Protein 4PNA (pdb70)

Sequence (208 aa):
GEIAQALKEIAKALKEIAWWALKEIAQALKGGEIAQALKEIAKALKEIAWALKEIAQALKGGEIAQQALKEIAKALKEIAWALKEIAQALKGGEIAQALKEIAKALKEIAWALKEIAQALKGGEIAQALKEIAKALKEIAWALKEIAQALKGEIAQALKEIAKALKEIAWALKEIAQALKGEIAQALKEIAKALKEIAWALKEIAQALKG

Solvent-accessible surface area: 10153 Å² total; per-residue (Å²): 56,95,54,1,92,0,14,93,56,12,8,134,0,13,55,66,12,0,122,0,12,77,73,14,2,121,15,53,131,93,55,93,55,2,92,0,13,95,62,12,6,121,0,12,89,66,12,4,152,0,12,75,48,12,0,116,13,58,127,97,54,99,55,1,86,0,13,76,70,13,3,111,0,12,94,57,12,5,143,0,10,77,56,11,1,96,6,49,137,98,56,95,55,1,82,0,12,77,72,12,3,132,0,12,60,52,11,1,143,1,13,91,62,12,0,108,12,57,105,98,56,96,55,1,94,0,13,74,62,12,1,125,0,12,80,66,11,3,161,0,12,63,43,12,1,105,24,54,162,66,97,54,4,71,0,13,89,51,12,1,128,0,10,115,59,10,5,150,0,12,63,52,11,7,136,9,52,187,58,98,53,5,106,0,13,68,56,13,2,106,0,13,60,60,12,1,146,1,12,77,54,11,4,105,12,53,139,103

Structure (mmCIF, N/CA/C/O backbone):
data_4PNA
#
_entry.id   4PNA
#
_cell.length_a   38.530
_cell.length_b   48.740
_cell.length_c   129.310
_cell.angle_alpha   90.00
_cell.angle_beta   90.00
_cell.angle_gamma   90.00
#
_symmetry.space_group_name_H-M   'P 2 21 21'
#
loop_
_entity.id
_entity.type
_entity.pdbx_description
1 polymer CC-Hept
2 non-polymer GLYCEROL
3 water water
#
loop_
_atom_site.group_PDB
_atom_site.id
_atom_site.type_symbol
_atom_site.label_atom_id
_atom_site.label_alt_id
_atom_site.label_comp_id
_atom_site.label_asym_id
_atom_site.label_entity_id
_atom_site.label_seq_id
_atom_site.pdbx_PDB_ins_code
_atom_site.Cartn_x
_atom_site.Cartn_y
_atom_site.Cartn_z
_atom_site.occupancy
_atom_site.B_iso_or_equiv
_atom_site.auth_seq_id
_atom_site.auth_comp_id
_atom_site.auth_asym_id
_atom_site.auth_atom_id
_atom_site.pdbx_PDB_model_num
ATOM 4 N N . GLY A 1 2 ? 84.065 37.111 2.818 1.00 31.65 2 GLY A N 1
ATOM 5 C CA . GLY A 1 2 ? 83.311 35.976 2.320 1.00 31.69 2 GLY A CA 1
ATOM 6 C C . GLY A 1 2 ? 82.509 35.367 3.443 1.00 30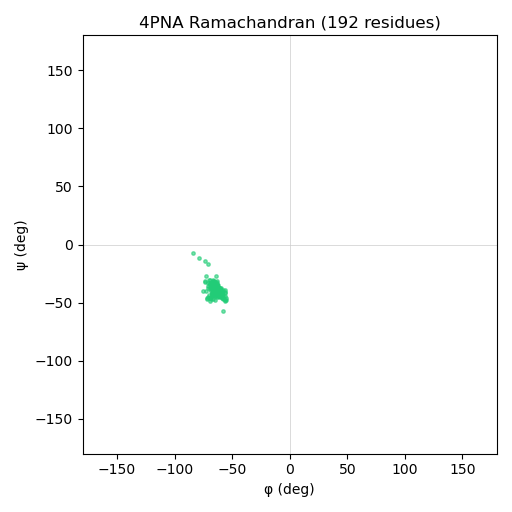.68 2 GLY A C 1
ATOM 7 O O . GLY A 1 2 ? 82.896 35.479 4.605 1.00 24.23 2 GLY A O 1
ATOM 8 N N . GLU A 1 3 ? 81.394 34.732 3.107 1.00 24.50 3 GLU A N 1
ATOM 9 C CA . GLU A 1 3 ? 80.530 34.175 4.134 1.00 33.23 3 GLU A CA 1
ATOM 10 C C . GLU A 1 3 ? 81.215 33.028 4.891 1.00 22.75 3 GLU A C 1
ATOM 11 O O . GLU A 1 3 ? 81.008 32.875 6.093 1.00 24.73 3 GLU A O 1
ATOM 17 N N . ILE A 1 4 ? 82.032 32.229 4.205 1.00 19.03 4 ILE A N 1
ATOM 18 C CA . ILE A 1 4 ? 82.683 31.114 4.881 1.00 17.50 4 ILE A CA 1
ATOM 19 C C . ILE A 1 4 ? 83.708 31.668 5.881 1.00 23.93 4 ILE A C 1
ATOM 20 O O . ILE A 1 4 ? 83.713 31.271 7.043 1.00 21.21 4 ILE A O 1
ATOM 25 N N . ALA A 1 5 ? 84.530 32.619 5.443 1.00 24.71 5 ALA A N 1
ATOM 26 C CA . ALA A 1 5 ? 85.483 33.280 6.334 1.00 24.38 5 ALA A CA 1
ATOM 27 C C . ALA A 1 5 ? 84.780 33.966 7.510 1.00 26.02 5 ALA A C 1
ATOM 28 O O . ALA A 1 5 ? 85.234 33.874 8.649 1.00 18.98 5 ALA A O 1
ATOM 30 N N . GLN A 1 6 ? 83.683 34.669 7.231 1.00 23.24 6 GLN A N 1
ATOM 31 C CA . GLN A 1 6 ? 82.950 35.358 8.293 1.00 26.58 6 GLN A CA 1
ATOM 32 C C . GLN A 1 6 ? 82.371 34.387 9.322 1.00 24.02 6 GLN A C 1
ATOM 33 O O . GLN A 1 6 ? 82.298 34.701 10.507 1.00 22.96 6 GLN A O 1
ATOM 39 N N . ALA A 1 7 ? 81.942 33.213 8.869 1.00 18.61 7 ALA A N 1
ATOM 40 C CA . ALA A 1 7 ? 81.405 32.216 9.792 1.00 26.14 7 ALA A CA 1
ATOM 41 C C . ALA A 1 7 ? 82.527 31.634 10.657 1.00 22.21 7 ALA A C 1
ATOM 42 O O . ALA A 1 7 ? 82.337 31.365 11.845 1.00 19.68 7 ALA A O 1
ATOM 44 N N . LEU A 1 8 ? 83.700 31.447 10.064 1.00 17.59 8 LEU A N 1
ATOM 45 C CA . LEU A 1 8 ? 84.870 31.014 10.820 1.00 18.97 8 LEU A CA 1
ATOM 46 C C . LEU A 1 8 ? 85.260 32.043 11.889 1.00 24.99 8 LEU A C 1
ATOM 47 O O . LEU A 1 8 ? 85.684 31.675 12.982 1.00 21.49 8 LEU A O 1
ATOM 52 N N . LYS A 1 9 ? 85.106 33.326 11.577 1.00 22.49 9 LYS A N 1
ATOM 53 C CA . LYS A 1 9 ? 85.398 34.372 12.551 1.00 24.30 9 LYS A CA 1
ATOM 54 C C . LYS A 1 9 ? 84.396 34.364 13.701 1.00 24.39 9 LYS A C 1
ATOM 55 O O . LYS A 1 9 ? 84.751 34.674 14.833 1.00 24.64 9 LYS A O 1
ATOM 61 N N . GLU A 1 10 ? 83.141 34.029 13.411 1.00 25.78 10 GLU A N 1
ATOM 62 C CA . GLU A 1 10 ? 82.148 33.835 14.469 1.00 26.04 10 GLU A CA 1
ATOM 63 C C . GLU A 1 10 ? 82.580 32.717 15.415 1.00 20.46 10 GLU A C 1
ATOM 64 O O . GLU A 1 10 ? 82.424 32.812 16.637 1.00 21.45 10 GLU A O 1
ATOM 70 N N . ILE A 1 11 ? 83.116 31.654 14.832 1.00 16.69 11 ILE A N 1
ATOM 71 C CA . ILE A 1 11 ? 83.584 30.517 15.608 1.00 17.14 11 ILE A CA 1
ATOM 72 C C . ILE A 1 11 ? 84.746 30.947 16.500 1.00 19.47 11 ILE A C 1
ATOM 73 O O . ILE A 1 11 ? 84.788 30.579 17.667 1.00 21.68 11 ILE A O 1
ATOM 78 N N . ALA A 1 12 ? 85.663 31.765 15.975 1.00 14.80 12 ALA A N 1
ATOM 79 C CA . ALA A 1 12 ? 86.774 32.247 16.801 1.00 18.71 12 ALA A CA 1
ATOM 80 C C . ALA A 1 12 ? 86.262 33.120 17.943 1.00 19.36 12 ALA A C 1
ATOM 81 O O . ALA A 1 12 ? 86.764 33.055 19.057 1.00 23.44 12 ALA A O 1
ATOM 83 N N . LYS A 1 13 ? 85.270 33.951 17.657 1.00 20.86 13 LYS A N 1
ATOM 84 C CA . LYS A 1 13 ? 84.687 34.809 18.680 1.00 21.64 13 LYS A CA 1
ATOM 85 C C . LYS A 1 13 ? 84.034 33.974 19.773 1.00 18.08 13 LYS A C 1
ATOM 86 O O . LYS A 1 13 ? 84.152 34.286 20.962 1.00 18.80 13 LYS A O 1
ATOM 92 N N . ALA A 1 14 ? 83.347 32.908 19.366 1.00 19.64 14 ALA A N 1
ATOM 93 C CA . ALA A 1 14 ? 82.688 32.014 20.315 1.00 18.89 14 ALA A CA 1
ATOM 94 C C . ALA A 1 14 ? 83.714 31.332 21.211 1.00 19.90 14 ALA A C 1
ATOM 95 O O . ALA A 1 14 ? 83.501 31.172 22.419 1.00 21.20 14 ALA A O 1
ATOM 97 N N . LEU A 1 15 ? 84.838 30.948 20.626 1.00 13.53 15 LEU A N 1
ATOM 98 C CA . LEU A 1 15 ? 85.893 30.302 21.399 1.00 14.65 15 LEU A CA 1
ATOM 99 C C . LEU A 1 15 ? 86.495 31.254 22.428 1.00 18.35 15 LEU A C 1
ATOM 100 O O . LEU A 1 15 ? 86.896 30.826 23.489 1.00 17.45 15 LEU A O 1
ATOM 105 N N . LYS A 1 16 ? 86.568 32.541 22.102 1.00 22.07 16 LYS A N 1
ATOM 106 C CA . LYS A 1 16 ? 87.053 33.540 23.048 1.00 21.26 16 LYS A CA 1
ATOM 107 C C . LYS A 1 16 ? 86.097 33.669 24.233 1.00 22.29 16 LYS A C 1
ATOM 108 O O . LYS A 1 16 ? 86.524 33.891 25.364 1.00 22.82 16 LYS A O 1
ATOM 114 N N . GLU A 1 17 ? 84.802 33.545 23.962 1.00 18.34 17 GLU A N 1
ATOM 115 C CA . GLU A 1 17 ? 83.789 33.633 25.010 1.00 20.14 17 GLU A CA 1
ATOM 116 C C . GLU A 1 17 ? 83.921 32.458 25.968 1.00 19.71 17 GLU A C 1
ATOM 117 O O . GLU A 1 17 ? 83.657 32.585 27.163 1.00 20.22 17 GLU A O 1
ATOM 123 N N . ILE A 1 18 ? 84.316 31.313 25.417 1.00 15.58 18 ILE A N 1
ATOM 124 C CA . ILE A 1 18 ? 84.608 30.121 26.204 1.00 22.40 18 ILE A CA 1
ATOM 125 C C . ILE A 1 18 ? 85.835 30.364 27.083 1.00 23.30 18 ILE A C 1
ATOM 126 O O . ILE A 1 18 ? 85.830 30.010 28.272 1.00 18.85 18 ILE A O 1
ATOM 131 N N . ALA A 1 19 ? 86.866 31.005 26.526 1.00 24.30 19 ALA A N 1
ATOM 132 C CA . ALA A 1 19 ? 88.037 31.384 27.335 1.00 21.08 19 ALA A CA 1
ATOM 133 C C . ALA A 1 19 ? 87.651 32.282 28.520 1.00 25.85 19 ALA A C 1
ATOM 134 O O . ALA A 1 19 ? 88.105 32.069 29.642 1.00 24.33 19 ALA A O 1
ATOM 136 N N . TRP A 1 20 ? 86.829 33.297 28.269 1.00 26.47 20 TRP A N 1
ATOM 137 C CA A TRP A 1 20 ? 86.394 34.204 29.322 0.43 27.02 20 TRP A CA 1
ATOM 138 C CA B TRP A 1 20 ? 86.410 34.201 29.336 0.57 27.11 20 TRP A CA 1
ATOM 139 C C . TRP A 1 20 ? 85.564 33.463 30.377 1.00 22.14 20 TRP A C 1
ATOM 140 O O . TRP A 1 20 ? 85.641 33.752 31.558 1.00 24.90 20 TRP A O 1
ATOM 161 N N . ALA A 1 21 ? 84.765 32.497 29.943 1.00 19.60 21 ALA A N 1
ATOM 162 C CA . ALA A 1 21 ? 83.935 31.766 30.889 1.00 21.99 21 ALA A CA 1
ATOM 163 C C . ALA A 1 21 ? 84.808 30.891 31.789 1.00 18.63 21 ALA A C 1
ATOM 164 O O . ALA A 1 21 ? 84.546 30.748 32.975 1.00 26.15 21 ALA A O 1
ATOM 166 N N . LEU A 1 22 ? 85.849 30.309 31.210 1.00 20.92 22 LEU A N 1
ATOM 167 C CA . LEU A 1 22 ? 86.809 29.540 31.983 1.00 22.61 22 LEU A CA 1
ATOM 168 C C . LEU A 1 22 ? 87.498 30.414 33.039 1.00 27.94 22 LEU A C 1
ATOM 169 O O . LEU A 1 22 ? 87.762 29.965 34.146 1.00 25.48 22 LEU A O 1
ATOM 174 N N . LYS A 1 23 ? 87.792 31.6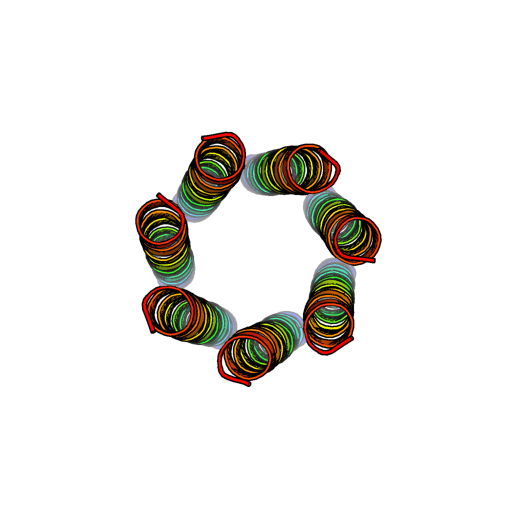62 32.691 1.00 28.33 23 LYS A N 1
ATOM 175 C CA . LYS A 1 23 ? 88.376 32.587 33.651 1.00 24.40 23 LYS A CA 1
ATOM 176 C C . LYS A 1 23 ? 87.384 32.852 34.781 1.00 24.33 23 LYS A C 1
ATOM 177 O O . LYS A 1 23 ? 87.782 33.075 35.926 1.00 26.51 23 LYS A O 1
ATOM 183 N N . GLU A 1 24 ? 86.092 32.821 34.468 1.00 25.99 24 GLU A N 1
ATOM 184 C CA . GLU A 1 24 ? 85.064 32.967 35.505 1.00 31.22 24 GLU A CA 1
ATOM 185 C C . GLU A 1 24 ? 85.109 31.768 36.442 1.00 30.63 24 GLU A C 1
ATOM 186 O O . GLU A 1 24 ? 84.878 31.901 37.628 1.00 29.84 24 GLU A O 1
ATOM 192 N N . ILE A 1 25 ? 85.385 30.588 35.897 1.00 21.65 25 ILE A N 1
ATOM 193 C CA . ILE A 1 25 ? 85.558 29.404 36.724 1.00 25.67 25 ILE A CA 1
ATOM 194 C C . ILE A 1 25 ? 86.788 29.581 37.620 1.00 29.08 25 ILE A C 1
ATOM 195 O O . ILE A 1 25 ? 86.732 29.294 38.815 1.00 25.81 25 ILE A O 1
ATOM 200 N N . ALA A 1 26 ? 87.887 30.077 37.054 1.00 23.05 26 ALA A N 1
ATOM 201 C CA . ALA A 1 26 ? 89.108 30.309 37.839 1.00 26.48 26 ALA A CA 1
ATOM 202 C C . ALA A 1 26 ? 88.869 31.291 38.986 1.00 27.08 26 ALA A C 1
ATOM 203 O O . ALA A 1 26 ? 89.313 31.071 40.115 1.00 28.35 26 ALA A O 1
ATOM 205 N N . GLN A 1 27 ? 88.173 32.378 38.675 1.00 34.28 27 GLN A N 1
ATOM 206 C CA . GLN A 1 27 ? 87.816 33.389 39.655 1.00 34.94 27 GLN A CA 1
ATOM 207 C C . GLN A 1 27 ? 86.965 32.789 40.762 1.00 34.60 27 GLN A C 1
ATOM 208 O O . GLN A 1 27 ? 87.178 33.075 41.927 1.00 32.85 27 GLN A O 1
ATOM 214 N N . ALA A 1 28 ? 85.997 31.955 40.397 1.00 30.07 28 ALA A N 1
ATOM 215 C CA . ALA A 1 28 ? 85.122 31.358 41.404 1.00 32.48 28 ALA A CA 1
ATOM 216 C C . ALA A 1 28 ? 85.895 30.419 42.330 1.00 34.84 28 ALA A C 1
ATOM 217 O O . ALA A 1 28 ? 85.567 30.290 43.507 1.00 37.09 28 ALA A O 1
ATOM 219 N N . LEU A 1 29 ? 86.925 29.767 41.800 1.00 35.46 29 LEU A N 1
ATOM 220 C CA . LEU A 1 29 ? 87.757 28.870 42.611 1.00 37.43 29 LEU A CA 1
ATOM 221 C C . LEU A 1 29 ? 88.684 29.629 43.569 1.00 40.12 29 LEU A C 1
ATOM 222 O O . LEU A 1 29 ? 88.991 29.145 44.653 1.00 45.52 29 LEU A O 1
ATOM 227 N N . LYS A 1 30 ? 89.133 30.814 43.168 1.00 43.12 30 LYS A N 1
ATOM 228 C CA . LYS A 1 30 ? 89.915 31.660 44.059 1.00 51.15 30 LYS A CA 1
ATOM 229 C C . LYS A 1 30 ? 89.063 32.127 45.230 1.00 56.94 30 LYS A C 1
ATOM 230 O O . LYS A 1 30 ? 89.525 32.149 46.365 1.00 64.62 30 LYS A O 1
ATOM 236 N N . GLY A 1 31 ? 87.820 32.505 44.945 1.00 57.60 31 GLY A N 1
ATOM 237 C CA . GLY A 1 31 ? 86.928 33.038 45.960 1.00 61.77 31 GLY A CA 1
ATOM 238 C C . GLY A 1 31 ? 86.265 31.957 46.791 1.00 65.15 31 GLY A C 1
ATOM 239 O O . GLY A 1 31 ? 86.625 30.783 46.696 1.00 67.08 31 GLY A O 1
ATOM 243 N N . GLY B 1 2 ? 83.732 11.488 0.858 1.00 33.03 2 GLY B N 1
ATOM 244 C CA . GLY B 1 2 ? 84.983 12.151 0.543 1.00 31.92 2 GLY B CA 1
ATOM 245 C C . GLY B 1 2 ? 85.920 12.247 1.729 1.00 33.89 2 GLY B C 1
ATOM 246 O O . GLY B 1 2 ? 85.480 12.200 2.875 1.00 29.83 2 GLY B O 1
ATOM 247 N N . GLU B 1 3 ? 87.211 12.408 1.465 1.00 27.85 3 GLU B N 1
ATOM 248 C CA . GLU B 1 3 ? 88.183 12.416 2.549 1.00 26.29 3 GLU B CA 1
ATOM 249 C C . GLU B 1 3 ? 88.004 13.608 3.482 1.00 22.94 3 GLU B C 1
ATOM 250 O O . GLU B 1 3 ? 88.271 13.505 4.673 1.00 24.44 3 GLU B O 1
ATOM 256 N N . ILE B 1 4 ? 87.560 14.745 2.955 1.00 21.50 4 ILE B N 1
ATOM 257 C CA . ILE B 1 4 ? 87.371 15.899 3.817 1.00 20.55 4 ILE B CA 1
ATOM 258 C C . ILE B 1 4 ? 86.154 15.672 4.709 1.00 20.61 4 ILE B C 1
ATOM 259 O O . ILE B 1 4 ? 86.222 15.883 5.913 1.00 18.17 4 ILE B O 1
ATOM 264 N N . ALA B 1 5 ? 85.053 15.223 4.117 1.00 23.21 5 ALA B N 1
ATOM 265 C CA . ALA B 1 5 ? 83.852 14.921 4.882 1.00 24.81 5 ALA B CA 1
ATOM 266 C C . ALA B 1 5 ? 84.143 13.874 5.964 1.00 27.83 5 ALA B C 1
ATOM 267 O O . ALA B 1 5 ? 83.706 14.018 7.110 1.00 22.04 5 ALA B O 1
ATOM 269 N N . GLN B 1 6 ? 84.887 12.831 5.599 1.00 23.64 6 GLN B N 1
ATOM 270 C CA . GLN B 1 6 ? 85.219 11.756 6.538 1.00 31.30 6 GLN B CA 1
ATOM 271 C C . GLN B 1 6 ? 86.080 12.261 7.696 1.00 22.12 6 GLN B C 1
ATOM 272 O O . GLN B 1 6 ? 85.863 11.884 8.840 1.00 21.92 6 GLN B O 1
ATOM 278 N N . ALA B 1 7 ? 87.056 13.111 7.394 1.00 20.50 7 ALA B N 1
ATOM 279 C CA . ALA B 1 7 ? 87.901 13.666 8.445 1.00 21.96 7 ALA B CA 1
ATOM 280 C C . ALA B 1 7 ? 87.086 14.554 9.400 1.00 18.30 7 ALA B C 1
ATOM 281 O O . ALA B 1 7 ? 87.301 14.536 10.606 1.00 18.15 7 ALA B O 1
ATOM 283 N N . LEU B 1 8 ? 86.155 15.332 8.859 1.00 19.29 8 LEU B N 1
ATOM 284 C CA . LEU B 1 8 ? 85.272 16.133 9.695 1.00 18.50 8 LEU B CA 1
ATOM 285 C C . LEU B 1 8 ? 84.461 15.219 10.626 1.00 24.53 8 LEU B C 1
ATOM 286 O O . LEU B 1 8 ? 84.247 15.547 11.790 1.00 17.86 8 LEU B O 1
ATOM 291 N N . LYS B 1 9 ? 84.036 14.063 10.118 1.00 20.59 9 LYS B N 1
ATOM 292 C CA . LYS B 1 9 ? 83.306 13.102 10.946 1.00 19.35 9 LYS B CA 1
ATOM 293 C C . LYS B 1 9 ? 84.181 12.542 12.071 1.00 18.90 9 LYS B C 1
ATOM 294 O O . LYS B 1 9 ? 83.692 12.276 13.167 1.00 25.75 9 LYS B O 1
ATOM 300 N N . GLU B 1 10 ? 85.469 12.349 11.803 1.00 20.37 10 GLU B N 1
ATOM 301 C CA . GLU B 1 10 ? 86.387 11.902 12.849 1.00 20.07 10 GLU B CA 1
ATOM 302 C C . GLU B 1 10 ? 86.471 12.962 13.940 1.00 21.39 10 GLU B C 1
ATOM 303 O O . GLU B 1 10 ? 86.595 12.644 15.112 1.00 20.07 10 GLU B O 1
ATOM 309 N N . ILE B 1 11 ? 86.407 14.225 13.534 1.00 18.16 11 ILE B N 1
ATOM 310 C CA . ILE B 1 11 ? 86.463 15.327 14.481 1.00 20.73 11 ILE B CA 1
ATOM 311 C C . ILE B 1 11 ? 85.199 15.316 15.332 1.00 17.38 11 ILE B C 1
ATOM 312 O O . ILE B 1 11 ? 85.274 15.501 16.538 1.00 12.92 11 ILE B O 1
ATOM 317 N N . ALA B 1 12 ? 84.046 15.077 14.704 1.00 17.29 12 ALA B N 1
ATOM 318 C CA . ALA B 1 12 ? 82.784 14.971 15.431 1.00 16.45 12 ALA B CA 1
ATOM 319 C C . ALA B 1 12 ? 82.854 13.839 16.462 1.00 25.92 12 ALA B C 1
ATOM 320 O O . ALA B 1 12 ? 82.416 13.989 17.603 1.00 19.50 12 ALA B O 1
ATOM 322 N N . LYS B 1 13 ? 83.419 12.709 16.052 1.00 21.11 13 LYS B N 1
ATOM 323 C CA . LYS B 1 13 ? 83.556 11.552 16.939 1.00 20.08 13 LYS B CA 1
ATOM 324 C C . LYS B 1 13 ? 84.451 11.860 18.146 1.00 19.94 13 LYS B C 1
ATOM 325 O O . LYS B 1 13 ? 84.148 11.479 19.285 1.00 18.82 13 LYS B O 1
ATOM 331 N N . ALA B 1 14 ? 85.562 12.543 17.890 1.00 19.57 14 ALA B N 1
ATOM 33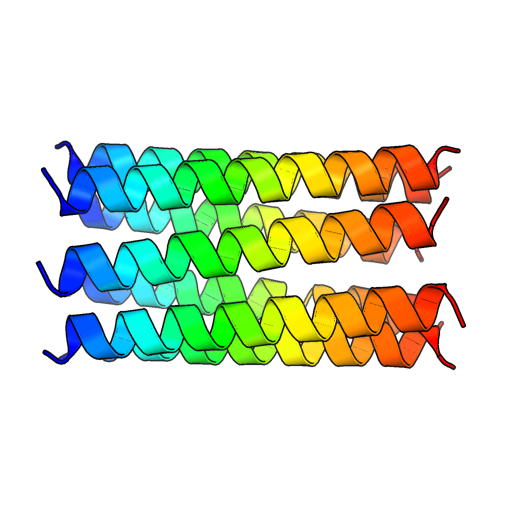2 C CA . ALA B 1 14 ? 86.484 12.921 18.954 1.00 21.49 14 ALA B CA 1
ATOM 333 C C . ALA B 1 14 ? 85.786 13.856 19.947 1.00 18.65 14 ALA B C 1
ATOM 334 O O . ALA B 1 14 ? 85.947 13.735 21.170 1.00 20.18 14 ALA B O 1
ATOM 336 N N . LEU B 1 15 ? 85.000 14.787 19.423 1.00 15.22 15 LEU B N 1
ATOM 337 C CA . LEU B 1 15 ? 84.253 15.708 20.277 1.00 11.26 15 LEU B CA 1
ATOM 338 C C . LEU B 1 15 ? 83.247 14.946 21.129 1.00 18.34 15 LEU B C 1
ATOM 339 O O . LEU B 1 15 ? 82.947 15.343 22.255 1.00 17.36 15 LEU B O 1
ATOM 344 N N . LYS B 1 16 ? 82.734 13.837 20.601 1.00 16.58 16 LYS B N 1
ATOM 345 C CA . LYS B 1 16 ? 81.815 13.021 21.383 1.00 19.92 16 LYS B CA 1
ATOM 346 C C . LYS B 1 16 ? 82.551 12.332 22.529 1.00 20.08 16 LYS B C 1
ATOM 347 O O . LYS B 1 16 ? 81.982 12.138 23.597 1.00 18.11 16 LYS B O 1
ATOM 353 N N . GLU B 1 17 ? 83.814 11.973 22.309 1.00 19.57 17 GLU B N 1
ATOM 354 C CA . GLU B 1 17 ? 84.620 11.357 23.364 1.00 20.40 17 GLU B CA 1
ATOM 355 C C . GLU B 1 17 ? 84.932 12.388 24.436 1.00 14.16 17 GLU B C 1
ATOM 356 O O . GLU B 1 17 ? 85.075 12.052 25.603 1.00 16.09 17 GLU B O 1
ATOM 362 N N . ILE B 1 18 ? 85.041 13.648 24.033 1.00 18.00 18 ILE B N 1
ATOM 363 C CA . ILE B 1 18 ? 85.252 14.730 24.982 1.00 15.02 18 ILE B CA 1
ATOM 364 C C . ILE B 1 18 ? 84.004 14.878 25.861 1.00 15.75 18 ILE B C 1
ATOM 365 O O . ILE B 1 18 ? 84.109 15.007 27.088 1.00 18.27 18 ILE B O 1
ATOM 370 N N . ALA B 1 19 ? 82.828 14.819 25.243 1.00 12.92 19 ALA B N 1
ATOM 371 C CA . ALA B 1 19 ? 81.571 14.898 25.989 1.00 14.49 19 ALA B CA 1
ATOM 372 C C . ALA B 1 19 ? 81.464 13.775 27.019 1.00 20.86 19 ALA B C 1
ATOM 373 O O . ALA B 1 19 ? 81.090 14.015 28.171 1.00 21.26 19 ALA B O 1
ATOM 375 N N . TRP B 1 20 ? 81.778 12.549 26.597 1.00 15.77 20 TRP B N 1
ATOM 376 C CA . TRP B 1 20 ? 81.740 11.408 27.510 1.00 15.94 20 TRP B CA 1
ATOM 377 C C . TRP B 1 20 ? 82.726 11.555 28.683 1.00 15.24 20 TRP B C 1
ATOM 378 O O . TRP B 1 20 ? 82.414 11.185 29.822 1.00 20.32 20 TRP B O 1
ATOM 389 N N . ALA B 1 21 ? 83.917 12.077 28.413 1.00 14.59 21 ALA B N 1
ATOM 390 C CA . ALA B 1 21 ? 84.898 12.271 29.477 1.00 16.62 21 ALA B CA 1
ATOM 391 C C . ALA B 1 21 ? 84.371 13.297 30.477 1.00 18.36 21 ALA B C 1
ATOM 392 O O . ALA B 1 21 ? 84.603 13.192 31.685 1.00 20.16 21 ALA B O 1
ATOM 394 N N . LEU B 1 22 ? 83.639 14.277 29.968 1.00 18.19 22 LEU B N 1
ATOM 395 C CA . LEU B 1 22 ? 83.080 15.315 30.817 1.00 19.15 22 LEU B CA 1
ATOM 396 C C . LEU B 1 22 ? 81.989 14.704 31.695 1.00 22.22 22 LEU B C 1
ATOM 397 O O . LEU B 1 22 ? 81.854 15.068 32.866 1.00 19.54 22 LEU B O 1
ATOM 402 N N . LYS B 1 23 ? 81.238 13.752 31.143 1.00 15.46 23 LYS B N 1
ATOM 403 C CA . LYS B 1 23 ? 80.246 13.029 31.945 1.00 20.96 23 LYS B CA 1
ATOM 404 C C . LYS B 1 23 ? 80.944 12.206 33.039 1.00 21.84 23 LYS B C 1
ATOM 405 O O . LYS B 1 23 ? 80.420 12.062 34.142 1.00 23.28 23 LYS B O 1
ATOM 411 N N . GLU B 1 24 ? 82.135 11.689 32.742 1.00 21.33 24 GLU B N 1
ATOM 412 C CA . GLU B 1 24 ? 82.926 10.980 33.755 1.00 22.52 24 GLU B CA 1
ATOM 413 C C . GLU B 1 24 ? 83.320 11.923 34.889 1.00 16.39 24 GLU B C 1
ATOM 414 O O . GLU B 1 24 ? 83.274 11.552 36.049 1.00 17.19 24 GLU B O 1
ATOM 420 N N . ILE B 1 25 ? 83.700 13.150 34.543 1.00 15.43 25 ILE B N 1
ATOM 421 C CA . ILE B 1 25 ? 84.028 14.151 35.546 1.00 24.65 25 ILE B CA 1
ATOM 422 C C . ILE B 1 25 ? 82.805 14.431 36.418 1.00 26.48 25 ILE B C 1
ATOM 423 O O . ILE B 1 25 ? 82.911 14.472 37.641 1.00 20.89 25 ILE B O 1
ATOM 428 N N . ALA B 1 26 ? 81.639 14.589 35.797 1.00 23.06 26 ALA B N 1
ATOM 429 C CA . ALA B 1 26 ? 80.409 14.803 36.560 1.00 19.52 26 ALA B CA 1
ATOM 430 C C . ALA B 1 26 ? 80.138 13.642 37.514 1.00 22.66 26 ALA B C 1
ATOM 431 O O . ALA B 1 26 ? 79.764 13.863 38.656 1.00 19.76 26 ALA B O 1
ATOM 433 N N . GLN B 1 27 ? 80.322 12.410 37.035 1.00 18.49 27 GLN B N 1
ATOM 434 C CA . GLN B 1 27 ? 80.113 11.217 37.863 1.00 20.80 27 GLN B CA 1
ATOM 435 C C . GLN B 1 27 ? 81.055 11.210 39.067 1.00 21.26 27 GLN B C 1
ATOM 436 O O . GLN B 1 27 ? 80.640 10.902 40.180 1.00 21.40 27 GLN B O 1
ATOM 442 N N . ALA B 1 28 ? 82.321 11.560 38.839 1.00 21.27 28 ALA B N 1
ATOM 443 C CA . ALA B 1 28 ? 83.333 11.560 39.896 1.00 26.20 28 ALA B CA 1
ATOM 444 C C . ALA B 1 28 ? 82.980 12.581 40.970 1.00 28.73 28 ALA B C 1
ATOM 445 O O . ALA B 1 28 ? 83.150 12.329 42.158 1.00 28.85 28 ALA B O 1
ATOM 447 N N . LEU B 1 29 ? 82.480 13.734 40.541 1.00 20.94 29 LEU B N 1
ATOM 448 C CA . LEU B 1 29 ? 82.044 14.771 41.469 1.00 21.04 29 LEU B CA 1
ATOM 449 C C . LEU B 1 29 ? 80.861 14.315 42.325 1.00 27.36 29 LEU B C 1
ATOM 450 O O . LEU B 1 29 ? 80.682 14.789 43.442 1.00 32.18 29 LEU B O 1
ATOM 455 N N . LYS B 1 30 ? 80.055 13.390 41.808 1.00 28.16 30 LYS B N 1
ATOM 456 C CA . LYS B 1 30 ? 78.920 12.874 42.575 1.00 24.34 30 LYS B CA 1
ATOM 457 C C . LYS B 1 30 ? 79.323 11.743 43.513 1.00 27.53 30 LYS B C 1
ATOM 458 O O . LYS B 1 30 ? 78.508 11.270 44.306 1.00 26.57 30 LYS B O 1
ATOM 464 N N . GLY B 1 31 ? 80.565 11.281 43.401 1.00 24.54 31 GLY B N 1
ATOM 465 C CA . GLY B 1 31 ? 81.014 10.150 44.198 1.00 26.22 31 GLY B CA 1
ATOM 466 C C . GLY B 1 31 ? 80.745 8.807 43.533 1.00 35.43 31 GLY B C 1
ATOM 467 O O . GLY B 1 31 ? 80.660 7.768 44.209 1.00 30.80 31 GLY B O 1
ATOM 471 N N . GLY C 1 2 ? 95.316 34.284 2.607 1.00 26.65 2 GLY C N 1
ATOM 472 C CA . GLY C 1 2 ? 93.915 34.122 2.244 1.00 27.39 2 GLY C CA 1
ATOM 473 C C . GLY C 1 2 ? 92.976 34.341 3.410 1.00 35.83 2 GLY C C 1
ATOM 474 O O . GLY C 1 2 ? 93.341 34.108 4.570 1.00 27.37 2 GLY C O 1
ATOM 475 N N . GLU C 1 3 ? 91.759 34.788 3.117 1.00 33.83 3 GLU C N 1
ATOM 476 C CA . GLU C 1 3 ? 90.850 35.142 4.194 1.00 30.95 3 GLU C CA 1
ATOM 477 C C . GLU C 1 3 ? 90.401 33.894 4.953 1.00 23.83 3 GLU C C 1
ATOM 478 O O . GLU C 1 3 ? 90.206 33.947 6.163 1.00 27.15 3 GLU C O 1
ATOM 484 N N . ILE C 1 4 ? 90.249 32.765 4.264 1.00 22.18 4 ILE C N 1
ATOM 485 C CA . ILE C 1 4 ? 89.828 31.554 4.968 1.00 20.82 4 ILE C CA 1
ATOM 486 C C . ILE C 1 4 ? 90.964 31.096 5.881 1.00 22.91 4 ILE C C 1
ATOM 487 O O . ILE C 1 4 ? 90.737 30.809 7.051 1.00 20.34 4 ILE C O 1
ATOM 492 N N . ALA C 1 5 ? 92.184 31.077 5.353 1.00 23.59 5 ALA C N 1
ATOM 493 C CA . ALA C 1 5 ? 93.360 30.754 6.147 1.00 21.84 5 ALA C CA 1
ATOM 494 C C . ALA C 1 5 ? 93.503 31.674 7.369 1.00 26.70 5 ALA C C 1
ATOM 495 O O . ALA C 1 5 ? 93.729 31.193 8.477 1.00 23.36 5 ALA C O 1
ATOM 497 N N . GLN C 1 6 ? 93.391 32.988 7.173 1.00 26.28 6 GLN C N 1
ATOM 498 C CA A GLN C 1 6 ? 93.513 33.928 8.284 0.44 26.41 6 GLN C CA 1
ATOM 499 C CA B GLN C 1 6 ? 93.507 33.929 8.282 0.56 26.27 6 GLN C CA 1
ATOM 500 C C . GLN C 1 6 ? 92.427 33.682 9.333 1.00 25.73 6 GLN C C 1
ATOM 501 O O . GLN C 1 6 ? 92.689 33.751 10.535 1.00 24.64 6 GLN C O 1
ATOM 512 N N . ALA C 1 7 ? 91.208 33.400 8.877 1.00 22.32 7 ALA C N 1
ATOM 513 C CA . ALA C 1 7 ? 90.119 33.145 9.810 1.00 27.88 7 ALA C CA 1
ATOM 514 C C . ALA C 1 7 ? 90.460 31.930 10.657 1.00 25.64 7 ALA C C 1
ATOM 515 O O . ALA C 1 7 ? 90.270 31.936 11.869 1.00 20.35 7 ALA C O 1
ATOM 517 N N . LEU C 1 8 ? 90.995 30.898 10.018 1.00 15.89 8 LEU C N 1
ATOM 518 C CA . LEU C 1 8 ? 91.389 29.690 10.735 1.00 14.71 8 LEU C CA 1
ATOM 519 C C . LEU C 1 8 ? 92.499 29.993 11.728 1.00 18.43 8 LEU C C 1
ATOM 520 O O . LEU C 1 8 ? 92.542 29.429 12.823 1.00 21.13 8 LEU C O 1
ATOM 525 N N . LYS C 1 9 ? 93.405 30.888 11.351 1.00 22.01 9 LYS C N 1
ATOM 526 C CA . LYS C 1 9 ? 94.475 31.270 12.262 1.00 23.06 9 LYS C CA 1
ATOM 527 C C . LYS C 1 9 ? 93.908 31.997 13.473 1.00 24.01 9 LYS C C 1
ATOM 528 O O . LYS C 1 9 ? 94.447 31.896 14.567 1.00 22.84 9 LYS C O 1
ATOM 534 N N . GLU C 1 10 ? 92.811 32.724 13.286 1.00 22.55 10 GLU C N 1
ATOM 535 C CA . GLU C 1 10 ? 92.171 33.387 14.421 1.00 25.68 10 GLU C CA 1
ATOM 536 C C . GLU C 1 10 ? 91.527 32.359 15.350 1.00 23.07 10 GLU C C 1
ATOM 537 O O . GLU C 1 10 ? 91.425 32.568 16.559 1.00 19.96 10 GLU C O 1
ATOM 543 N N . ILE C 1 11 ? 91.080 31.248 14.779 1.00 18.31 11 ILE C N 1
ATOM 544 C CA . ILE C 1 11 ? 90.517 30.170 15.585 1.00 18.25 11 ILE C CA 1
ATOM 545 C C . ILE C 1 11 ? 91.631 29.565 16.432 1.00 20.47 11 ILE C C 1
ATOM 546 O O . ILE C 1 11 ? 91.450 29.318 17.623 1.00 21.65 11 ILE C O 1
ATOM 551 N N . ALA C 1 12 ? 92.803 29.377 15.831 1.00 15.12 12 ALA C N 1
ATOM 552 C CA . ALA C 1 12 ? 93.945 28.849 16.567 1.00 20.85 12 ALA C CA 1
ATOM 553 C C . ALA C 1 12 ? 94.319 29.771 17.722 1.00 22.31 12 ALA C C 1
ATOM 554 O O . ALA C 1 12 ? 94.578 29.313 18.829 1.00 24.24 12 ALA C O 1
ATOM 556 N N . LYS C 1 13 ? 94.354 31.073 17.459 1.00 22.69 13 LYS C N 1
ATOM 557 C CA . LYS C 1 13 ? 94.669 32.041 18.504 1.00 24.79 13 LYS C CA 1
ATOM 558 C C . LYS C 1 13 ? 93.665 31.998 19.652 1.00 24.97 13 LYS C C 1
ATOM 559 O O . LYS C 1 13 ? 94.043 32.117 20.812 1.00 20.15 13 LYS C O 1
ATOM 565 N N . ALA C 1 14 ? 92.386 31.844 19.330 1.00 19.68 14 ALA C N 1
ATOM 566 C CA . ALA C 1 14 ? 91.362 31.814 20.364 1.00 23.61 14 ALA C CA 1
ATOM 567 C C . ALA C 1 14 ? 91.530 30.556 21.207 1.00 23.62 14 ALA C C 1
ATOM 568 O O . ALA C 1 14 ? 91.358 30.575 22.425 1.00 22.02 14 ALA C O 1
ATOM 570 N N . LEU C 1 15 ? 91.885 29.463 20.550 1.00 22.27 15 LEU C N 1
ATOM 571 C CA . LEU C 1 15 ? 92.137 28.214 21.249 1.00 17.90 15 LEU C CA 1
ATOM 572 C C . LEU C 1 15 ? 93.323 28.361 22.202 1.00 23.60 15 LEU C C 1
ATOM 573 O O . LEU C 1 15 ? 93.339 27.748 23.272 1.00 26.83 15 LEU C O 1
ATOM 578 N N . LYS C 1 16 ? 94.306 29.183 21.836 1.00 20.51 16 LYS C N 1
ATOM 579 C CA . LYS C 1 16 ? 95.431 29.426 22.739 1.00 24.74 16 LYS C CA 1
ATOM 580 C C . LYS C 1 16 ? 94.965 30.187 23.976 1.00 24.96 16 LYS C C 1
ATOM 581 O O . LYS C 1 16 ? 95.442 29.939 25.073 1.00 24.33 16 LYS C O 1
ATOM 587 N N . GLU C 1 17 ? 94.016 31.100 23.811 1.00 20.70 17 GLU C N 1
ATOM 588 C CA . GLU C 1 17 ? 93.469 31.805 24.965 1.00 18.33 17 GLU C CA 1
ATOM 589 C C . GLU C 1 17 ? 92.698 30.851 25.870 1.00 19.25 17 GLU C C 1
ATOM 590 O O . GLU C 1 17 ? 92.656 31.033 27.080 1.00 22.41 17 GLU C O 1
ATOM 596 N N . ILE C 1 18 ? 92.104 29.819 25.288 1.00 16.52 18 ILE C N 1
ATOM 597 C CA . ILE C 1 18 ? 91.385 28.838 26.088 1.00 14.74 18 ILE C CA 1
ATOM 598 C C . ILE C 1 18 ? 92.395 28.068 26.935 1.00 24.12 18 ILE C C 1
ATOM 599 O O . ILE C 1 18 ? 92.204 27.887 28.143 1.00 22.45 18 ILE C O 1
ATOM 604 N N . ALA C 1 19 ? 93.501 27.666 26.318 1.00 18.72 19 ALA C N 1
ATOM 605 C CA . ALA C 1 19 ? 94.532 26.950 27.055 1.00 22.68 19 ALA C CA 1
ATOM 606 C C . ALA C 1 19 ? 95.075 27.818 28.191 1.00 24.79 19 ALA C C 1
ATOM 607 O O . ALA C 1 19 ? 95.347 27.310 29.277 1.00 23.26 19 ALA C O 1
ATOM 609 N N . TRP C 1 20 ? 95.210 29.126 27.963 1.00 23.55 20 TRP C N 1
ATOM 610 C CA . TRP C 1 20 ? 95.694 30.008 29.027 1.00 25.61 20 TRP C CA 1
ATOM 611 C C . TRP C 1 20 ? 94.691 30.102 30.182 1.00 23.90 20 TRP C C 1
ATOM 612 O O . TRP C 1 20 ? 95.067 30.089 31.362 1.00 20.61 20 TRP C O 1
ATOM 623 N N . ALA C 1 21 ? 93.415 30.212 29.835 1.00 22.47 21 ALA C N 1
ATOM 624 C CA . ALA C 1 21 ? 92.360 30.263 30.839 1.00 24.85 21 ALA C CA 1
ATOM 625 C C . ALA C 1 21 ? 92.395 29.010 31.713 1.00 25.96 21 ALA C C 1
ATOM 626 O O . ALA C 1 21 ? 92.195 29.076 32.934 1.00 21.28 21 ALA C O 1
ATOM 628 N N . LEU C 1 22 ? 92.659 27.867 31.080 1.00 23.28 22 LEU C N 1
ATOM 629 C CA . LEU C 1 22 ? 92.742 26.601 31.793 1.00 21.20 22 LEU C CA 1
ATOM 630 C C . LEU C 1 22 ? 93.937 26.594 32.755 1.00 19.85 22 LEU C C 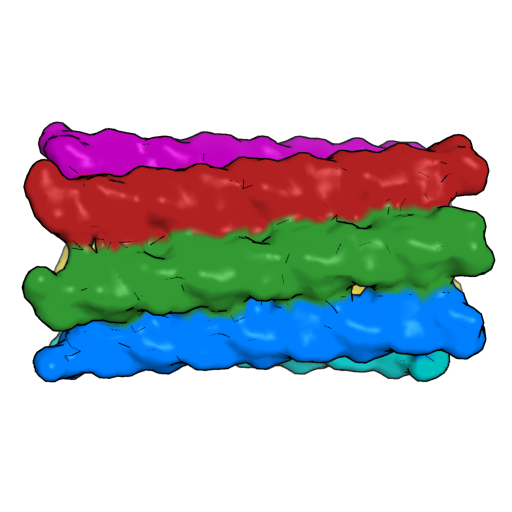1
ATOM 631 O O . LEU C 1 22 ? 93.871 26.019 33.840 1.00 20.68 22 LEU C O 1
ATOM 636 N N . LYS C 1 23 ? 95.027 27.236 32.358 1.00 21.51 23 LYS C N 1
ATOM 637 C CA . LYS C 1 23 ? 96.173 27.388 33.245 1.00 27.74 23 LYS C CA 1
ATOM 638 C C . LYS C 1 23 ? 95.797 28.221 34.469 1.00 27.83 23 LYS C C 1
ATOM 639 O O . LYS C 1 23 ? 96.257 27.939 35.574 1.00 27.30 23 LYS C O 1
ATOM 645 N N . GLU C 1 24 ? 94.962 29.242 34.276 1.00 28.51 24 GLU C N 1
ATOM 646 C CA . GLU C 1 24 ? 94.509 30.061 35.403 1.00 28.51 24 GLU C CA 1
ATOM 647 C C . GLU C 1 24 ? 93.662 29.211 36.334 1.00 24.63 24 GLU C C 1
ATOM 648 O O . GLU C 1 24 ? 93.678 29.398 37.539 1.00 26.34 24 GLU C O 1
ATOM 654 N N . ILE C 1 25 ? 92.917 28.265 35.772 1.00 24.08 25 ILE C N 1
ATOM 655 C CA . ILE C 1 25 ? 92.127 27.385 36.616 1.00 22.25 25 ILE C CA 1
ATOM 656 C C . ILE C 1 25 ? 93.057 26.504 37.441 1.00 22.22 25 ILE C C 1
ATOM 657 O O . ILE C 1 25 ? 92.890 26.388 38.650 1.00 24.78 25 ILE C O 1
ATOM 662 N N . ALA C 1 26 ? 94.057 25.912 36.793 1.00 23.43 26 ALA C N 1
ATOM 663 C CA . ALA C 1 26 ? 95.025 25.081 37.502 1.00 29.21 26 ALA C CA 1
ATOM 664 C C . ALA C 1 26 ? 95.686 25.879 38.624 1.00 29.90 26 ALA C C 1
ATOM 665 O O . ALA C 1 26 ? 95.890 25.369 39.724 1.00 24.69 26 ALA C O 1
ATOM 667 N N . GLN C 1 27 ? 96.005 27.139 38.335 1.00 28.68 27 GLN C N 1
ATOM 668 C CA . GLN C 1 27 ? 96.599 28.026 39.325 1.00 35.57 27 GLN C CA 1
ATOM 669 C C . GLN C 1 27 ? 95.670 28.330 40.488 1.00 32.70 27 GLN C C 1
ATOM 670 O O . GLN C 1 27 ? 96.113 28.442 41.623 1.00 34.86 27 GLN C O 1
ATOM 676 N N . ALA C 1 28 ? 94.383 28.469 40.204 1.00 27.44 28 ALA C N 1
ATOM 677 C CA . ALA C 1 28 ? 93.412 28.743 41.249 1.00 30.86 28 ALA C CA 1
ATOM 678 C C . ALA C 1 28 ? 93.319 27.536 42.176 1.00 32.04 28 ALA C C 1
ATOM 679 O O . ALA C 1 28 ? 93.079 27.673 43.371 1.00 34.23 28 ALA C O 1
ATOM 681 N N . LEU C 1 29 ? 93.536 26.356 41.606 1.00 28.70 29 LEU C N 1
ATOM 682 C CA . LEU C 1 29 ? 93.456 25.101 42.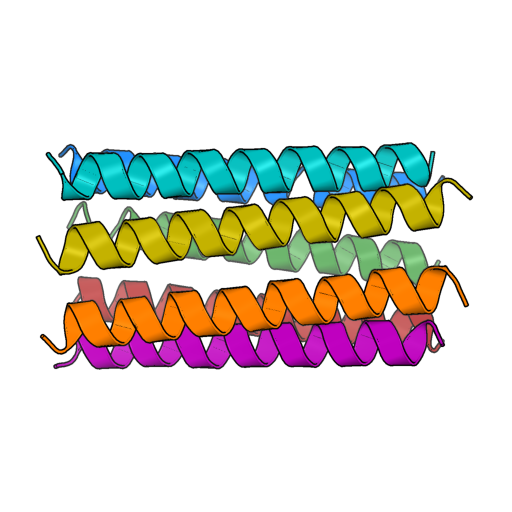340 1.00 33.12 29 LEU C CA 1
ATOM 683 C C . LEU C 1 29 ? 94.676 24.890 43.230 1.00 42.15 29 LEU C C 1
ATOM 684 O O . LEU C 1 29 ? 94.549 24.404 44.352 1.00 47.21 29 LEU C O 1
ATOM 689 N N . LYS C 1 30 ? 95.853 25.247 42.721 1.00 44.42 30 LYS C N 1
ATOM 690 C CA . LYS C 1 30 ? 97.079 25.174 43.507 1.00 45.16 30 LYS C CA 1
ATOM 691 C C . LYS C 1 30 ? 96.947 26.011 44.770 1.00 54.87 30 LYS C C 1
ATOM 692 O O . LYS C 1 30 ? 97.104 25.507 45.880 1.00 57.94 30 LYS C O 1
ATOM 698 N N . GLY C 1 31 ? 96.659 27.295 44.588 1.00 61.82 31 GLY C N 1
ATOM 699 C CA . GLY C 1 31 ? 96.479 28.205 45.703 1.00 62.76 31 GLY C CA 1
ATOM 700 C C . GLY C 1 31 ? 95.016 28.393 46.046 1.00 63.40 31 GLY C C 1
ATOM 701 O O . GLY C 1 31 ? 94.518 27.818 47.014 1.00 65.57 31 GLY C O 1
ATOM 705 N N . GLY D 1 2 ? 99.930 23.913 1.873 1.00 39.41 2 GLY D N 1
ATOM 706 C CA . GLY D 1 2 ? 99.116 25.064 1.528 1.00 31.12 2 GLY D CA 1
ATOM 707 C C . GLY D 1 2 ? 98.696 25.846 2.746 1.00 28.07 2 GLY D C 1
ATOM 708 O O . GLY D 1 2 ? 98.767 25.344 3.867 1.00 27.28 2 GLY D O 1
ATOM 709 N N . GLU D 1 3 ? 98.251 27.076 2.535 1.00 26.44 3 GLU D N 1
ATOM 710 C CA . GLU D 1 3 ? 97.945 27.955 3.655 1.00 37.71 3 GLU D CA 1
ATOM 711 C C . GLU D 1 3 ? 96.758 27.463 4.487 1.00 29.89 3 GLU D C 1
ATOM 712 O O . GLU D 1 3 ? 96.743 27.635 5.706 1.00 27.43 3 GLU D O 1
ATOM 718 N N . ILE D 1 4 ? 95.761 26.856 3.850 1.00 26.58 4 ILE D N 1
ATOM 719 C CA . ILE D 1 4 ? 94.621 26.357 4.622 1.00 22.40 4 ILE D CA 1
ATOM 720 C C . ILE D 1 4 ? 95.075 25.153 5.448 1.00 18.80 4 ILE D C 1
ATOM 721 O O . ILE D 1 4 ? 94.752 25.051 6.624 1.00 18.06 4 ILE D O 1
ATOM 726 N N . ALA D 1 5 ? 95.853 24.257 4.845 1.00 23.34 5 ALA D N 1
ATOM 727 C CA . ALA D 1 5 ? 96.346 23.094 5.577 1.00 27.85 5 ALA D CA 1
ATOM 728 C C . ALA D 1 5 ? 97.213 23.515 6.757 1.00 30.66 5 ALA D C 1
ATOM 729 O O . ALA D 1 5 ? 97.126 22.926 7.839 1.00 25.02 5 ALA D O 1
ATOM 731 N N . GLN D 1 6 ? 98.043 24.536 6.555 1.00 28.87 6 GLN D N 1
ATOM 732 C CA . GLN D 1 6 ? 98.930 24.993 7.620 1.00 31.16 6 GLN D CA 1
ATOM 733 C C . GLN D 1 6 ? 98.153 25.613 8.775 1.00 24.63 6 GLN D C 1
ATOM 734 O O . GLN D 1 6 ? 98.507 25.446 9.933 1.00 22.61 6 GLN D O 1
ATOM 740 N N . ALA D 1 7 ? 97.102 26.350 8.454 1.00 25.77 7 ALA D N 1
ATOM 741 C CA . ALA D 1 7 ? 96.315 26.992 9.489 1.00 23.86 7 ALA D CA 1
ATOM 742 C C . ALA D 1 7 ? 95.594 25.924 10.315 1.00 19.35 7 ALA D C 1
ATOM 743 O O . ALA D 1 7 ? 95.477 26.038 11.530 1.00 23.80 7 ALA D O 1
ATOM 745 N N . LEU D 1 8 ? 95.129 24.875 9.651 1.00 19.81 8 LEU D N 1
ATOM 746 C CA . LEU D 1 8 ? 94.464 23.775 10.342 1.00 14.66 8 LEU D CA 1
ATOM 747 C C . LEU D 1 8 ? 95.447 23.085 11.284 1.00 22.87 8 LEU D C 1
ATOM 748 O O . LEU D 1 8 ? 95.096 22.719 12.397 1.00 22.40 8 LEU D O 1
ATOM 753 N N . LYS D 1 9 ? 96.689 22.940 10.843 1.00 23.76 9 LYS D N 1
ATOM 754 C CA . LYS D 1 9 ? 97.727 22.367 11.689 1.00 25.67 9 LYS D CA 1
ATOM 755 C C . LYS D 1 9 ? 97.980 23.230 12.923 1.00 23.30 9 LYS D C 1
ATOM 756 O O . LYS D 1 9 ? 98.231 22.710 14.007 1.00 24.84 9 LYS D O 1
ATOM 762 N N . GLU D 1 10 ? 97.909 24.548 12.756 1.00 25.70 10 GLU D N 1
ATOM 763 C CA . GLU D 1 10 ? 98.041 25.459 13.888 1.00 24.88 10 GLU D CA 1
ATOM 764 C C . GLU D 1 10 ? 96.891 25.241 14.866 1.00 23.53 10 GLU D C 1
ATOM 765 O O . GLU D 1 10 ? 97.064 25.341 16.077 1.00 23.85 10 GLU D O 1
ATOM 771 N N . ILE D 1 11 ? 95.710 24.943 14.335 1.00 18.73 11 ILE D N 1
ATOM 772 C CA . ILE D 1 11 ? 94.566 24.659 15.187 1.00 18.70 11 ILE D CA 1
ATOM 773 C C . ILE D 1 11 ? 94.815 23.380 16.000 1.00 20.09 11 ILE D C 1
ATOM 774 O O . ILE D 1 11 ? 94.566 23.344 17.207 1.00 20.53 11 ILE D O 1
ATOM 779 N N . ALA D 1 12 ? 95.341 22.344 15.349 1.00 17.25 12 ALA D N 1
ATOM 780 C CA . ALA D 1 12 ? 95.677 21.103 16.049 1.00 20.49 12 ALA D CA 1
ATOM 781 C C . ALA D 1 12 ? 96.723 21.322 17.150 1.00 21.10 12 ALA D C 1
ATOM 782 O O . ALA D 1 12 ? 96.664 20.704 18.210 1.00 22.47 12 ALA D O 1
ATOM 784 N N . LYS D 1 13 ? 97.690 22.190 16.889 1.00 25.18 13 LYS D N 1
ATOM 785 C CA . LYS D 1 13 ? 98.726 22.467 17.870 1.00 24.74 13 LYS D CA 1
ATOM 786 C C . LYS D 1 13 ? 98.146 23.171 19.090 1.00 25.40 13 LYS D C 1
ATOM 787 O O . LYS D 1 13 ? 98.507 22.861 20.228 1.00 22.56 13 LYS D O 1
ATOM 793 N N . ALA D 1 14 ? 97.241 24.111 18.846 1.00 22.23 14 ALA D N 1
ATOM 794 C CA . ALA D 1 14 ? 96.604 24.857 19.922 1.00 24.33 14 ALA D CA 1
ATOM 795 C C . ALA D 1 14 ? 95.718 23.929 20.755 1.00 21.76 14 ALA D C 1
ATOM 796 O O . ALA D 1 14 ? 95.580 24.108 21.960 1.00 23.89 14 ALA D O 1
ATOM 798 N N . LEU D 1 15 ? 95.133 22.933 20.105 1.00 20.24 15 LEU D N 1
ATOM 799 C CA . LEU D 1 15 ? 94.330 21.933 20.802 1.00 17.38 15 LEU D CA 1
ATOM 800 C C . LEU D 1 15 ? 95.207 21.064 21.705 1.00 18.71 15 LEU D C 1
ATOM 801 O O . LEU D 1 15 ? 94.796 20.699 22.801 1.00 20.54 15 LEU D O 1
ATOM 806 N N . LYS D 1 16 ? 96.418 20.754 21.254 1.00 16.51 16 LYS D N 1
ATOM 807 C CA . LYS D 1 16 ? 97.372 20.037 22.099 1.00 15.89 16 LYS D CA 1
ATOM 808 C C . LYS D 1 16 ? 97.735 20.871 23.323 1.00 24.60 16 LYS D C 1
ATOM 809 O O . LYS D 1 16 ? 97.885 20.332 24.419 1.00 26.27 16 LYS D O 1
ATOM 815 N N . GLU D 1 17 ? 97.889 22.180 23.134 1.00 19.84 17 GLU D N 1
ATOM 816 C CA . GLU D 1 17 ? 98.169 23.067 24.255 1.00 24.57 17 GLU D CA 1
ATOM 817 C C . GLU D 1 17 ? 96.996 23.019 25.231 1.00 22.96 17 GLU D C 1
ATOM 818 O O . GLU D 1 17 ? 97.176 23.098 26.432 1.00 20.39 17 GLU D O 1
ATOM 824 N N . ILE D 1 18 ? 95.785 22.882 24.710 1.00 20.75 18 ILE D N 1
ATOM 825 C CA . ILE D 1 18 ? 94.635 22.750 25.590 1.00 19.34 18 ILE D CA 1
ATOM 826 C C . ILE D 1 18 ? 94.704 21.442 26.397 1.00 21.65 18 ILE D C 1
ATOM 827 O O . ILE D 1 18 ? 94.439 21.448 27.599 1.00 18.86 18 ILE D O 1
ATOM 832 N N . ALA D 1 19 ? 95.093 20.336 25.757 1.00 20.90 19 ALA D N 1
ATOM 833 C CA . ALA D 1 19 ? 95.263 19.059 26.467 1.00 18.30 19 ALA D CA 1
ATOM 834 C C . ALA D 1 19 ? 96.291 19.153 27.596 1.00 24.67 19 ALA D C 1
ATOM 835 O O . ALA D 1 19 ? 96.076 18.604 28.675 1.00 28.79 19 ALA D O 1
ATOM 837 N N . TRP D 1 20 ? 97.405 19.836 27.348 1.00 24.94 20 TRP D N 1
ATOM 838 C CA . TRP D 1 20 ? 98.455 19.972 28.355 1.00 28.33 20 TRP D CA 1
ATOM 839 C C . TRP D 1 20 ? 97.974 20.762 29.562 1.00 25.34 20 TRP D C 1
ATOM 840 O O . TRP D 1 20 ? 98.281 20.415 30.704 1.00 30.13 20 TRP D O 1
ATOM 851 N N . ALA D 1 21 ? 97.230 21.833 29.304 1.00 22.07 21 ALA D N 1
ATOM 852 C CA . ALA D 1 21 ? 96.732 22.695 30.374 1.00 23.29 21 ALA D CA 1
ATOM 853 C C . ALA D 1 21 ? 95.758 21.920 31.247 1.00 21.45 21 ALA D C 1
ATOM 854 O O . ALA D 1 21 ? 95.747 22.072 32.464 1.00 25.74 21 ALA D O 1
ATOM 856 N N . LEU D 1 22 ? 94.950 21.076 30.616 1.00 20.81 22 LEU D N 1
ATOM 857 C CA . LEU D 1 22 ? 94.044 20.186 31.342 1.00 17.93 22 LEU D CA 1
ATOM 858 C C . LEU D 1 22 ? 94.808 19.173 32.201 1.00 18.91 22 LEU D C 1
ATOM 859 O O . LEU D 1 22 ? 94.384 18.849 33.311 1.00 21.28 22 LEU D O 1
ATOM 864 N N . LYS D 1 23 ? 95.929 18.663 31.696 1.00 22.17 23 LYS D N 1
ATOM 865 C CA . LYS D 1 23 ? 96.775 17.805 32.522 1.00 27.45 23 LYS D CA 1
ATOM 866 C C . LYS D 1 23 ? 97.324 18.595 33.711 1.00 26.58 23 LYS D C 1
ATOM 867 O O . LYS D 1 23 ? 97.480 18.047 34.806 1.00 26.96 23 LYS D O 1
ATOM 873 N N . GLU D 1 24 ? 97.612 19.878 33.509 1.00 26.86 24 GLU D N 1
ATOM 874 C CA . GLU D 1 24 ? 98.056 20.714 34.628 1.00 32.75 24 GLU D CA 1
ATOM 875 C C . GLU D 1 24 ? 96.962 20.812 35.673 1.00 22.48 24 GLU D C 1
ATOM 876 O O . GLU D 1 24 ? 97.238 20.826 36.859 1.00 26.25 24 GLU D O 1
ATOM 882 N N . ILE D 1 25 ? 95.715 20.877 35.226 1.00 22.37 25 ILE D N 1
ATOM 883 C CA . ILE D 1 25 ? 94.584 20.872 36.145 1.00 24.56 25 ILE D CA 1
ATOM 884 C C . ILE D 1 25 ? 94.504 19.539 36.901 1.00 26.37 25 ILE D C 1
ATOM 885 O O . ILE D 1 25 ? 94.260 19.514 38.105 1.00 25.59 25 ILE D O 1
ATOM 890 N N . ALA D 1 26 ? 94.722 18.437 36.190 1.00 24.75 26 ALA D N 1
ATOM 891 C CA . ALA D 1 26 ? 94.725 17.113 36.805 1.00 22.96 26 ALA D CA 1
ATOM 892 C C . ALA D 1 26 ? 95.742 17.054 37.928 1.00 21.77 26 ALA D C 1
ATOM 893 O O . ALA D 1 26 ? 95.435 16.613 39.032 1.00 27.56 26 ALA D O 1
ATOM 895 N N . GLN D 1 27 ? 96.949 17.530 37.657 1.00 26.68 27 GLN D N 1
ATOM 896 C CA . GLN D 1 27 ? 98.006 17.501 38.661 1.00 30.91 27 GLN D CA 1
ATOM 897 C C . GLN D 1 27 ? 97.696 18.425 39.839 1.00 32.47 27 GLN D C 1
ATOM 898 O O . GLN D 1 27 ? 98.024 18.105 40.977 1.00 27.85 27 GLN D O 1
ATOM 904 N N . ALA D 1 28 ? 97.048 19.556 39.568 1.00 29.54 28 ALA D N 1
ATOM 905 C CA . ALA D 1 28 ? 96.679 20.500 40.624 1.00 32.95 28 ALA D CA 1
ATOM 906 C C . ALA D 1 28 ? 95.693 19.863 41.607 1.00 31.77 28 ALA D C 1
ATOM 907 O O . ALA D 1 28 ? 95.772 20.073 42.817 1.00 31.63 28 ALA D O 1
ATOM 909 N N . LEU D 1 29 ? 94.769 19.078 41.069 1.00 31.55 29 LEU D N 1
ATOM 910 C CA . LEU D 1 29 ? 93.785 18.355 41.865 1.00 27.28 29 LEU D CA 1
ATOM 911 C C . LEU D 1 29 ? 94.436 17.242 42.673 1.00 31.69 29 LEU D C 1
ATOM 912 O O . LEU D 1 29 ? 94.008 16.950 43.786 1.00 40.32 29 LEU D O 1
ATOM 917 N N . LYS D 1 30 ? 95.478 16.629 42.119 1.00 30.11 30 LYS D N 1
ATOM 918 C CA . LYS D 1 30 ? 96.178 15.548 42.812 1.00 35.48 30 LYS D CA 1
ATOM 919 C C . LYS D 1 30 ? 97.128 16.076 43.879 1.00 39.19 30 LYS D C 1
ATOM 920 O O . LYS D 1 30 ? 97.648 15.311 44.680 1.00 48.62 30 LYS D O 1
ATOM 926 N N . GLY D 1 31 ? 97.363 17.385 43.875 1.00 41.61 31 GLY D N 1
ATOM 927 C CA . GLY D 1 31 ? 98.325 17.993 44.774 1.00 49.05 31 GLY D CA 1
ATOM 928 C C . GLY D 1 31 ? 97.730 18.386 46.115 1.00 57.51 31 GLY D C 1
ATOM 929 O O . GLY D 1 31 ? 96.610 18.895 46.193 1.00 58.66 31 GLY D O 1
ATOM 933 N N . GLY E 1 2 ? 94.787 13.681 1.001 1.00 35.77 2 GLY E N 1
ATOM 934 C CA . GLY E 1 2 ? 94.957 15.120 0.858 1.00 32.11 2 GLY E CA 1
ATOM 935 C C . GLY E 1 2 ? 95.507 15.834 2.071 1.00 30.78 2 GLY E C 1
ATOM 936 O O . GLY E 1 2 ? 95.334 15.366 3.198 1.00 30.29 2 GLY E O 1
ATOM 937 N N . GLU E 1 3 ? 96.161 16.971 1.846 1.00 24.84 3 GLU E N 1
ATOM 938 C CA . GLU E 1 3 ? 96.822 17.691 2.928 1.00 23.77 3 GLU E CA 1
ATOM 939 C C . GLU E 1 3 ? 95.791 18.317 3.856 1.00 26.65 3 GLU E C 1
ATOM 940 O O . GLU E 1 3 ? 96.008 18.413 5.070 1.00 24.15 3 GLU E O 1
ATOM 946 N N . ILE E 1 4 ? 94.663 18.734 3.289 1.00 22.09 4 ILE E N 1
ATOM 947 C CA . ILE E 1 4 ? 93.601 19.314 4.092 1.00 26.17 4 ILE E CA 1
ATOM 948 C C . ILE E 1 4 ? 92.974 18.231 4.969 1.00 25.79 4 ILE E C 1
ATOM 949 O O . ILE E 1 4 ? 92.839 18.418 6.171 1.00 28.62 4 ILE E O 1
ATOM 954 N N . ALA E 1 5 ? 92.629 17.089 4.377 1.00 19.54 5 ALA E N 1
ATOM 955 C CA . ALA E 1 5 ? 92.088 15.971 5.152 1.00 25.05 5 ALA E CA 1
ATOM 956 C C . ALA E 1 5 ? 93.049 15.489 6.247 1.00 23.04 5 ALA E C 1
ATOM 957 O O . ALA E 1 5 ? 92.618 15.177 7.345 1.00 25.32 5 ALA E O 1
ATOM 959 N N . GLN E 1 6 ? 94.344 15.417 5.955 1.00 20.85 6 GLN E N 1
ATOM 960 C CA . GLN E 1 6 ? 95.308 14.960 6.961 1.00 32.19 6 GLN E CA 1
ATOM 961 C C . GLN E 1 6 ? 95.434 15.952 8.122 1.00 25.71 6 GLN E C 1
ATOM 962 O O . GLN E 1 6 ? 95.612 15.559 9.280 1.00 25.02 6 GLN E O 1
ATOM 968 N N . ALA E 1 7 ? 95.351 17.239 7.812 1.00 20.66 7 ALA E N 1
ATOM 969 C CA . ALA E 1 7 ? 95.402 18.256 8.854 1.00 24.80 7 ALA E CA 1
ATOM 970 C C . ALA E 1 7 ? 94.165 18.159 9.737 1.00 21.79 7 ALA E C 1
ATOM 971 O O . ALA E 1 7 ? 94.242 18.339 10.945 1.00 25.74 7 ALA E O 1
ATOM 973 N N . LEU E 1 8 ? 93.017 17.878 9.135 1.00 17.55 8 LEU E N 1
ATOM 974 C CA . LEU E 1 8 ? 91.796 17.710 9.916 1.00 19.14 8 LEU E CA 1
ATOM 975 C C . LEU E 1 8 ? 91.897 16.457 10.790 1.00 24.57 8 LEU E C 1
ATOM 976 O O . LEU E 1 8 ? 91.388 16.425 11.907 1.00 25.36 8 LEU E O 1
ATOM 981 N N . LYS E 1 9 ? 92.555 15.425 10.277 1.00 23.14 9 LYS E N 1
ATOM 982 C CA . LYS E 1 9 ? 92.792 14.228 11.073 1.00 27.45 9 LYS E CA 1
ATOM 983 C C . LYS E 1 9 ? 93.693 14.536 12.268 1.00 21.66 9 LYS E C 1
ATOM 984 O O . LYS E 1 9 ? 93.514 13.970 13.340 1.00 22.37 9 LYS E O 1
ATOM 990 N N . GLU E 1 10 ? 94.647 15.445 12.093 1.00 23.67 10 GLU E N 1
ATOM 991 C CA . GLU E 1 10 ? 95.502 15.846 13.212 1.00 22.96 10 GLU E CA 1
ATOM 992 C C . GLU E 1 10 ? 94.670 16.568 14.272 1.00 19.98 10 GLU E C 1
ATOM 993 O O . GLU E 1 10 ? 94.915 16.441 15.466 1.00 21.08 10 GLU E O 1
ATOM 999 N N . ILE E 1 11 ? 93.695 17.346 13.817 1.00 16.43 11 ILE E N 1
ATOM 1000 C CA . ILE E 1 11 ? 92.787 18.025 14.720 1.00 18.02 11 ILE E CA 1
ATOM 1001 C C . ILE E 1 11 ? 91.982 16.996 15.522 1.00 17.08 11 ILE E C 1
ATOM 1002 O O . ILE E 1 11 ? 91.800 17.151 16.718 1.00 17.52 11 ILE E O 1
ATOM 1007 N N . ALA E 1 12 ? 91.515 15.938 14.867 1.00 15.06 12 ALA E N 1
ATOM 1008 C CA . ALA E 1 12 ? 90.779 14.878 15.555 1.00 18.34 12 ALA E CA 1
ATOM 1009 C C . ALA E 1 12 ? 91.632 14.205 16.635 1.00 23.76 12 ALA E C 1
ATOM 1010 O O . ALA E 1 12 ? 91.142 13.893 17.724 1.00 23.43 12 ALA E O 1
ATOM 1012 N N . LYS E 1 13 ? 92.905 13.977 16.332 1.00 21.59 13 LYS E N 1
ATOM 1013 C CA . LYS E 1 13 ? 93.781 13.295 17.281 1.00 23.72 13 LYS E CA 1
ATOM 1014 C C . LYS E 1 13 ? 94.097 14.188 18.474 1.00 25.30 13 LYS E C 1
ATOM 1015 O O . LYS E 1 13 ? 94.225 13.704 19.600 1.00 21.89 13 LYS E O 1
ATOM 1021 N N . ALA E 1 14 ? 94.225 15.490 18.236 1.00 20.54 14 ALA E N 1
ATOM 1022 C CA . ALA E 1 14 ? 94.453 16.403 19.347 1.00 20.62 14 ALA E CA 1
ATOM 1023 C C . ALA E 1 14 ? 93.217 16.450 20.243 1.00 17.43 14 ALA E C 1
ATOM 1024 O O . ALA E 1 14 ? 93.319 16.565 21.463 1.00 17.37 14 ALA E O 1
ATOM 1026 N N . LEU E 1 15 ? 92.042 16.373 19.636 1.00 16.26 15 LEU E N 1
ATOM 1027 C CA . LEU E 1 15 ? 90.804 16.364 20.402 1.00 15.28 15 LEU E CA 1
ATOM 1028 C C . LEU E 1 15 ? 90.723 15.097 21.265 1.00 18.29 15 LEU E C 1
ATOM 1029 O O . LEU E 1 15 ? 90.205 15.128 22.382 1.00 16.06 15 LEU E O 1
ATOM 1034 N N . LYS E 1 16 ? 91.249 13.987 20.760 1.00 20.54 16 LYS E N 1
ATOM 1035 C CA . LYS E 1 16 ? 91.280 12.762 21.554 1.00 23.89 16 LYS E CA 1
ATOM 1036 C C . LYS E 1 16 ? 92.233 12.928 22.741 1.00 21.62 16 LYS E C 1
ATOM 1037 O O . LYS E 1 16 ? 91.978 12.407 23.822 1.00 24.82 16 LYS E O 1
ATOM 1043 N N . GLU E 1 17 ? 93.323 13.667 22.542 1.00 18.91 17 GLU E N 1
ATOM 1044 C CA . GLU E 1 17 ? 94.249 13.944 23.633 1.00 24.23 17 GLU E CA 1
ATOM 1045 C C . GLU E 1 17 ? 93.543 14.768 24.698 1.00 22.28 17 GLU E C 1
ATOM 1046 O O . GLU E 1 17 ? 93.776 14.591 25.886 1.00 17.83 17 GLU E O 1
ATOM 1052 N N . ILE E 1 18 ? 92.642 15.637 24.264 1.00 20.21 18 ILE E N 1
ATOM 1053 C CA . ILE E 1 18 ? 91.870 16.439 25.200 1.00 22.88 18 ILE E CA 1
ATOM 1054 C C . ILE E 1 18 ? 90.903 15.545 25.987 1.00 21.14 18 ILE E C 1
ATOM 1055 O O . ILE E 1 18 ? 90.804 15.658 27.210 1.00 22.29 18 ILE E O 1
ATOM 1060 N N . ALA E 1 19 ? 90.214 14.637 25.290 1.00 16.38 19 ALA E N 1
ATOM 1061 C CA . ALA E 1 19 ? 89.333 13.677 25.970 1.00 15.44 19 ALA E CA 1
ATOM 1062 C C . ALA E 1 19 ? 90.102 12.878 27.030 1.00 20.17 19 ALA E C 1
ATOM 1063 O O . ALA E 1 19 ? 89.601 12.640 28.126 1.00 19.25 19 ALA E O 1
ATOM 1065 N N . TRP E 1 20 ? 91.321 12.463 26.706 1.00 21.99 20 TRP E N 1
ATOM 1066 C CA . TRP E 1 20 ? 92.108 11.679 27.657 1.00 17.88 20 TRP E CA 1
ATOM 1067 C C . TRP E 1 20 ? 92.511 12.516 28.864 1.00 22.88 20 TRP E C 1
ATOM 1068 O O . TRP E 1 20 ? 92.464 12.041 29.998 1.00 22.03 20 TRP E O 1
ATOM 1079 N N . ALA E 1 21 ? 92.916 13.762 28.624 1.00 17.34 21 ALA E N 1
ATOM 1080 C CA . ALA E 1 21 ? 93.300 14.642 29.725 1.00 30.70 21 ALA E CA 1
ATOM 1081 C C . ALA E 1 21 ? 92.126 14.819 30.701 1.00 22.02 21 ALA E C 1
ATOM 1082 O O . ALA E 1 21 ? 92.304 14.816 31.916 1.00 22.17 21 ALA E O 1
ATOM 1084 N N . LEU E 1 22 ? 90.924 14.945 30.153 1.00 18.51 22 LEU E N 1
ATOM 1085 C CA . LEU E 1 22 ? 89.720 15.082 30.957 1.00 18.02 22 LEU E CA 1
ATOM 1086 C C . LEU E 1 22 ? 89.433 13.817 31.760 1.00 23.83 22 LEU E C 1
ATOM 1087 O O . LEU E 1 22 ? 88.921 13.886 32.880 1.00 23.91 22 LEU E O 1
ATOM 1092 N N . LYS E 1 23 ? 89.751 12.663 31.183 1.00 19.46 23 LYS E N 1
ATOM 1093 C CA . LYS E 1 23 ? 89.598 11.411 31.905 1.00 23.61 23 LYS E CA 1
ATOM 1094 C C . LYS E 1 23 ? 90.534 11.400 33.108 1.00 23.90 23 LYS E C 1
ATOM 1095 O O . LYS E 1 23 ? 90.184 10.884 34.165 1.00 19.74 23 LYS E O 1
ATOM 1101 N N . GLU E 1 24 ? 91.724 11.972 32.947 1.00 23.50 24 GLU E N 1
ATOM 1102 C CA . GLU E 1 24 ? 92.675 12.034 34.058 1.00 24.01 24 GLU E CA 1
ATOM 1103 C C . GLU E 1 24 ? 92.154 12.955 35.153 1.00 21.39 24 GLU E C 1
ATOM 1104 O O . GLU E 1 24 ? 92.369 12.707 36.341 1.00 25.78 24 GLU E O 1
ATOM 1110 N N . ILE E 1 25 ? 91.459 14.015 34.750 1.00 20.23 25 ILE E N 1
ATOM 1111 C CA . ILE E 1 25 ? 90.811 14.898 35.711 1.00 26.90 25 ILE E CA 1
ATOM 1112 C C . ILE E 1 25 ? 89.728 14.142 36.489 1.00 25.24 25 ILE E C 1
ATOM 1113 O O . ILE E 1 25 ? 89.650 14.253 37.712 1.00 27.07 25 ILE E O 1
ATOM 1118 N N . ALA E 1 26 ? 88.908 13.359 35.788 1.00 19.41 26 ALA E N 1
ATOM 1119 C CA . ALA E 1 26 ? 87.915 12.517 36.464 1.00 19.02 26 ALA E CA 1
ATOM 1120 C C . ALA E 1 26 ? 88.581 11.612 37.502 1.00 23.84 26 ALA E C 1
ATOM 1121 O O . ALA E 1 26 ? 88.134 11.515 38.645 1.00 25.52 26 ALA E O 1
ATOM 1123 N N . GLN E 1 27 ? 89.653 10.950 37.095 1.00 28.20 27 GLN E N 1
ATOM 1124 C CA . GLN E 1 27 ? 90.363 10.054 37.990 1.00 31.89 27 GLN E CA 1
ATOM 1125 C C . GLN E 1 27 ? 90.897 10.794 39.202 1.00 28.47 27 GLN E C 1
ATOM 1126 O O . GLN E 1 27 ? 90.836 10.287 40.310 1.00 31.80 27 GLN E O 1
ATOM 1132 N N . ALA E 1 28 ? 91.404 12.003 38.979 1.00 31.77 28 ALA E N 1
ATOM 1133 C CA . ALA E 1 28 ? 91.949 12.826 40.052 1.00 33.81 28 ALA E CA 1
ATOM 1134 C C . ALA E 1 28 ? 90.866 13.152 41.077 1.00 31.94 28 ALA E C 1
ATOM 1135 O O . ALA E 1 28 ? 91.110 13.112 42.278 1.00 29.36 28 ALA E O 1
ATOM 1137 N N . LEU E 1 29 ? 89.663 13.445 40.587 1.00 31.39 29 LEU E N 1
ATOM 1138 C CA . LEU E 1 29 ? 88.527 13.782 41.443 1.00 29.29 29 LEU E CA 1
ATOM 1139 C C . LEU E 1 29 ? 87.991 12.575 42.215 1.00 35.86 29 LEU E C 1
ATOM 1140 O O . LEU E 1 29 ? 87.276 12.742 43.198 1.00 39.37 29 LEU E O 1
ATOM 1145 N N . LYS E 1 30 ? 88.343 11.367 41.786 1.00 32.44 30 LYS E N 1
ATOM 1146 C CA . LYS E 1 30 ? 87.849 10.161 42.443 1.00 42.11 30 LYS E CA 1
ATOM 1147 C C . LYS E 1 30 ? 88.491 9.955 43.818 1.00 50.48 30 LYS E C 1
ATOM 1148 O O . LYS E 1 30 ? 89.653 9.556 43.922 1.00 54.64 30 LYS E O 1
ATOM 1157 N N . GLY F 1 2 ? 74.926 30.218 2.272 1.00 27.92 2 GLY F N 1
ATOM 1158 C CA . GLY F 1 2 ? 75.434 28.916 1.877 1.00 27.34 2 GLY F CA 1
ATOM 1159 C C . GLY F 1 2 ? 75.271 27.861 2.945 1.00 26.41 2 GLY F C 1
ATOM 1160 O O . GLY F 1 2 ? 75.258 28.184 4.132 1.00 25.35 2 GLY F O 1
ATOM 1161 N N . GLU F 1 3 ? 75.136 26.605 2.517 1.00 22.64 3 GLU F N 1
ATOM 1162 C CA . GLU F 1 3 ? 74.893 25.506 3.440 1.00 26.15 3 GLU F CA 1
ATOM 1163 C C . GLU F 1 3 ? 76.126 25.308 4.315 1.00 19.09 3 GLU F C 1
ATOM 1164 O O . GLU F 1 3 ? 76.009 25.010 5.489 1.00 19.75 3 GLU F O 1
ATOM 1170 N N . ILE F 1 4 ? 77.307 25.502 3.745 1.00 20.73 4 ILE F N 1
ATOM 1171 C CA . ILE F 1 4 ? 78.538 25.318 4.500 1.00 20.38 4 ILE F CA 1
ATOM 1172 C C . ILE F 1 4 ? 78.686 26.444 5.529 1.00 24.54 4 ILE F C 1
ATOM 1173 O O . ILE F 1 4 ? 78.990 26.194 6.699 1.00 23.71 4 ILE F O 1
ATOM 1178 N N . ALA F 1 5 ? 78.431 27.679 5.113 1.00 20.23 5 ALA F N 1
ATOM 1179 C CA . ALA F 1 5 ? 78.489 28.801 6.051 1.00 22.05 5 ALA F CA 1
ATOM 1180 C C . ALA F 1 5 ? 77.474 28.649 7.178 1.00 22.28 5 ALA F C 1
ATOM 1181 O O . ALA F 1 5 ? 77.768 28.965 8.334 1.00 20.30 5 ALA F O 1
ATOM 1183 N N . GLN F 1 6 ? 76.272 28.185 6.848 1.00 18.41 6 GLN F N 1
ATOM 1184 C CA . GLN F 1 6 ? 75.234 28.077 7.866 1.00 18.96 6 GLN F CA 1
ATOM 1185 C C . GLN F 1 6 ? 75.539 26.918 8.826 1.00 18.31 6 GLN F C 1
ATOM 1186 O O . GLN F 1 6 ? 75.124 26.940 9.979 1.00 21.48 6 GLN F O 1
ATOM 1192 N N . ALA F 1 7 ? 76.265 25.910 8.357 1.00 18.83 7 ALA F N 1
ATOM 1193 C CA . ALA F 1 7 ? 76.657 24.816 9.239 1.00 17.42 7 ALA F CA 1
ATOM 1194 C C . ALA F 1 7 ? 77.734 25.311 10.196 1.00 16.24 7 ALA F C 1
ATOM 1195 O O . ALA F 1 7 ? 77.730 24.972 11.376 1.00 18.28 7 ALA F O 1
ATOM 1197 N N . LEU F 1 8 ? 78.653 26.125 9.687 1.00 14.70 8 LEU F N 1
ATOM 1198 C CA . LEU F 1 8 ? 79.662 26.758 10.528 1.00 13.41 8 LEU F CA 1
ATOM 1199 C C . LEU F 1 8 ? 79.006 27.666 11.574 1.00 18.34 8 LEU F C 1
ATOM 1200 O O . LEU F 1 8 ? 79.460 27.737 12.712 1.00 22.21 8 LEU F O 1
ATOM 1205 N N . LYS F 1 9 ? 77.936 28.352 11.191 1.00 19.60 9 LYS F N 1
ATOM 1206 C CA . LYS F 1 9 ? 77.210 29.193 12.136 1.00 19.65 9 LYS F CA 1
ATOM 1207 C C . LYS F 1 9 ? 76.536 28.346 13.211 1.00 20.19 9 LYS F C 1
ATOM 1208 O O . LYS F 1 9 ? 76.396 28.781 14.349 1.00 18.93 9 LYS F O 1
ATOM 1214 N N . GLU F 1 10 ? 76.119 27.136 12.855 1.00 18.70 10 GLU F N 1
ATOM 1215 C CA . GLU F 1 10 ? 75.545 26.229 13.846 1.00 19.27 10 GLU F CA 1
ATOM 1216 C C . GLU F 1 10 ? 76.615 25.801 14.840 1.00 19.77 10 GLU F C 1
ATOM 1217 O O . GLU F 1 10 ? 76.333 25.598 16.016 1.00 16.98 10 GLU F O 1
ATOM 1223 N N . ILE F 1 11 ? 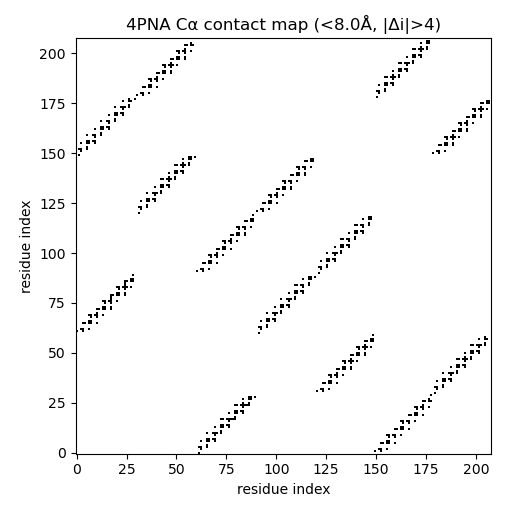77.840 25.648 14.345 1.00 15.50 11 ILE F N 1
ATOM 1224 C CA . ILE F 1 11 ? 78.977 25.322 15.186 1.00 14.18 11 ILE F CA 1
ATOM 1225 C C . ILE F 1 11 ? 79.253 26.479 16.147 1.00 20.18 11 ILE F C 1
ATOM 1226 O O . ILE F 1 11 ? 79.399 26.266 17.344 1.00 23.97 11 ILE F O 1
ATOM 1231 N N . ALA F 1 12 ? 79.297 27.707 15.631 1.00 12.45 12 ALA F N 1
ATOM 1232 C CA . ALA F 1 12 ? 79.468 28.869 16.496 1.00 12.47 12 ALA F CA 1
ATOM 1233 C C . ALA F 1 12 ? 78.386 28.945 17.578 1.00 18.88 12 ALA F C 1
ATOM 1234 O O . ALA F 1 12 ? 78.665 29.304 18.714 1.00 20.34 12 ALA F O 1
ATOM 1236 N N . LYS F 1 13 ? 77.151 28.613 17.221 1.00 21.34 13 LYS F N 1
ATOM 1237 C CA . LYS F 1 13 ? 76.049 28.663 18.175 1.00 22.42 13 LYS F CA 1
ATOM 1238 C C . LYS F 1 13 ? 76.219 27.617 19.292 1.00 21.00 13 LYS F C 1
ATOM 1239 O O . LYS F 1 13 ? 75.980 27.904 20.465 1.00 17.72 13 LYS F O 1
ATOM 1245 N N . ALA F 1 14 ? 76.635 26.407 18.932 1.00 18.03 14 ALA F N 1
ATOM 1246 C CA . ALA F 1 14 ? 76.876 25.370 19.939 1.00 16.54 14 ALA F CA 1
ATOM 1247 C C . ALA F 1 14 ? 78.031 25.776 20.866 1.00 18.60 14 ALA F C 1
ATOM 1248 O O . ALA F 1 14 ? 78.000 25.509 22.062 1.00 17.97 14 ALA F O 1
ATOM 1250 N N . LEU F 1 15 ? 79.050 26.429 20.317 1.00 15.43 15 LEU F N 1
ATOM 1251 C CA . LEU F 1 15 ? 80.160 26.909 21.139 1.00 12.26 15 LEU F CA 1
ATOM 1252 C C . LEU F 1 15 ? 79.682 27.949 22.154 1.00 16.47 15 LEU F C 1
ATOM 1253 O O . LEU F 1 15 ? 80.180 28.005 23.273 1.00 17.79 15 LEU F O 1
ATOM 1258 N N . LYS F 1 16 ? 78.710 28.769 21.775 1.00 16.64 16 LYS F N 1
ATOM 1259 C CA . LYS F 1 16 ? 78.147 29.719 22.727 1.00 16.60 16 LYS F CA 1
ATOM 1260 C C . LYS F 1 16 ? 77.392 28.987 23.837 1.00 21.64 16 LYS F C 1
ATOM 1261 O O . LYS F 1 16 ? 77.379 29.424 24.993 1.00 23.23 16 LYS F O 1
ATOM 1267 N N . GLU F 1 17 ? 76.753 27.877 23.483 1.00 17.92 17 GLU F N 1
ATOM 1268 C CA . GLU F 1 17 ? 76.034 27.085 24.474 1.00 20.72 17 GLU F CA 1
ATOM 1269 C C . GLU F 1 17 ? 77.017 26.479 25.452 1.00 16.78 17 GLU F C 1
ATOM 1270 O O . GLU F 1 17 ? 76.722 26.343 26.629 1.00 20.08 17 GLU F O 1
ATOM 1276 N N . ILE F 1 18 ? 78.202 26.137 24.959 1.00 14.57 18 ILE F N 1
ATOM 1277 C CA . ILE F 1 18 ? 79.259 25.622 25.819 1.00 16.67 18 ILE F CA 1
ATOM 1278 C C . ILE F 1 18 ? 79.758 26.716 26.781 1.00 18.95 18 ILE F C 1
ATOM 1279 O O . ILE F 1 18 ? 79.971 26.452 27.960 1.00 15.68 18 ILE F O 1
ATOM 1284 N N . ALA F 1 19 ? 79.922 27.942 26.288 1.00 11.95 19 ALA F N 1
ATOM 1285 C CA . ALA F 1 19 ? 80.347 29.046 27.146 1.00 19.12 19 ALA F CA 1
ATOM 1286 C C . ALA F 1 19 ? 79.344 29.289 28.273 1.00 23.33 19 ALA F C 1
ATOM 1287 O O . ALA F 1 19 ? 79.730 29.523 29.414 1.00 21.52 19 ALA F O 1
ATOM 1289 N N . TRP F 1 20 ? 78.056 29.221 27.950 1.00 19.10 20 TRP F N 1
ATOM 1290 C CA . TRP F 1 20 ? 77.024 29.402 28.958 1.00 22.17 20 TRP F CA 1
ATOM 1291 C C . TRP F 1 20 ? 77.072 28.307 30.025 1.00 15.40 20 TRP F C 1
ATOM 1292 O O . TRP F 1 20 ? 76.932 28.582 31.220 1.00 20.32 20 TRP F O 1
ATOM 1303 N N . ALA F 1 21 ? 77.262 27.063 29.597 1.00 15.09 21 ALA F N 1
ATOM 1304 C CA . ALA F 1 21 ? 77.388 25.953 30.533 1.00 19.60 21 ALA F CA 1
ATOM 1305 C C . ALA F 1 21 ? 78.591 26.157 31.465 1.00 16.07 21 ALA F C 1
ATOM 1306 O O . ALA F 1 21 ? 78.522 25.877 32.654 1.00 16.53 21 ALA F O 1
ATOM 1308 N N . LEU F 1 22 ? 79.702 26.623 30.919 1.00 19.12 22 LEU F N 1
ATOM 1309 C CA . LEU F 1 22 ? 80.855 26.941 31.752 1.00 17.76 22 LEU F CA 1
ATOM 1310 C C . LEU F 1 22 ? 80.522 28.040 32.775 1.00 20.63 22 LEU F C 1
ATOM 1311 O O . LEU F 1 22 ? 80.979 27.989 33.912 1.00 18.31 22 LEU F O 1
ATOM 1316 N N . LYS F 1 23 ? 79.712 29.018 32.380 1.00 22.27 23 LYS F N 1
ATOM 1317 C CA . LYS F 1 23 ? 79.270 30.042 33.328 1.00 23.86 23 LYS F CA 1
ATOM 1318 C C . LYS F 1 23 ? 78.404 29.433 34.425 1.00 23.56 23 LYS F C 1
ATOM 1319 O O . LYS F 1 23 ? 78.468 29.864 35.570 1.00 29.51 23 LYS F O 1
ATOM 1325 N N . GLU F 1 24 ? 77.596 28.435 34.072 1.00 18.47 24 GLU F N 1
ATOM 1326 C CA . GLU F 1 24 ? 76.787 27.723 35.061 1.00 22.01 24 GLU F CA 1
ATOM 1327 C C . GLU F 1 24 ? 77.679 26.993 36.059 1.00 24.38 24 GLU F C 1
ATOM 1328 O O . GLU F 1 24 ? 77.390 26.970 37.252 1.00 24.23 24 GLU F O 1
ATOM 1334 N N . ILE F 1 25 ? 78.766 26.402 35.573 1.00 21.10 25 ILE F N 1
ATOM 1335 C CA . ILE F 1 25 ? 79.729 25.768 36.467 1.00 21.59 25 ILE F CA 1
ATOM 1336 C C . ILE F 1 25 ? 80.347 26.792 37.427 1.00 25.47 25 ILE F C 1
ATOM 1337 O O . ILE F 1 25 ? 80.485 26.527 38.622 1.00 27.70 25 ILE F O 1
ATOM 1342 N N . ALA F 1 26 ? 80.703 27.963 36.911 1.00 25.15 26 ALA F N 1
ATOM 1343 C CA . ALA F 1 26 ? 81.279 29.016 37.752 1.00 26.86 26 ALA F CA 1
ATOM 1344 C C . ALA F 1 26 ? 80.282 29.448 38.828 1.00 25.91 26 ALA F C 1
ATOM 1345 O O . ALA F 1 26 ? 80.640 29.630 39.994 1.00 28.14 26 ALA F O 1
ATOM 1347 N N . GLN F 1 27 ? 79.025 29.600 38.425 1.00 22.66 27 GLN F N 1
ATOM 1348 C CA . GLN F 1 27 ? 77.944 29.930 39.341 1.00 29.61 27 GLN F CA 1
ATOM 1349 C C . GLN F 1 27 ? 77.783 28.854 40.415 1.00 33.78 27 GLN F C 1
ATOM 1350 O O . GLN F 1 27 ? 77.615 29.160 41.586 1.00 36.45 27 GLN F O 1
ATOM 1356 N N . ALA F 1 28 ? 77.836 27.589 40.011 1.00 27.74 28 ALA F N 1
ATOM 1357 C CA . ALA F 1 28 ? 77.701 26.492 40.961 1.00 30.21 28 ALA F CA 1
ATOM 1358 C C . ALA F 1 28 ? 78.812 26.570 42.005 1.00 34.05 28 ALA F C 1
ATOM 1359 O O . ALA F 1 28 ? 78.604 26.300 43.190 1.00 32.74 28 ALA F O 1
ATOM 1361 N N . LEU F 1 29 ? 79.995 26.967 41.557 1.00 31.41 29 LEU F N 1
ATOM 1362 C CA . LEU F 1 29 ? 81.137 27.085 42.443 1.00 35.90 29 LEU F CA 1
ATOM 1363 C C . LEU F 1 29 ? 80.998 28.306 43.343 1.00 46.30 29 LEU F C 1
ATOM 1364 O O . LEU F 1 29 ? 81.702 28.425 44.342 1.00 49.76 29 LEU F O 1
ATOM 1369 N N . LYS F 1 30 ? 80.064 29.180 42.968 1.00 47.96 30 LYS F N 1
ATOM 1370 C CA . LYS F 1 30 ? 79.765 30.452 43.630 1.00 54.04 30 LYS F CA 1
ATOM 1371 C C . LYS F 1 30 ? 80.829 31.498 43.326 1.00 52.66 30 LYS F C 1
ATOM 1372 O O . LYS F 1 30 ? 80.761 32.176 42.297 1.00 47.37 30 LYS F O 1
ATOM 1381 N N . GLY G 1 2 ? 74.808 18.690 1.365 1.00 29.82 2 GLY G N 1
ATOM 1382 C CA . GLY G 1 2 ? 76.118 18.227 0.939 1.00 27.88 2 GLY G CA 1
ATOM 1383 C C . GLY G 1 2 ? 76.843 17.505 2.045 1.00 29.18 2 GLY G C 1
ATOM 1384 O O . GLY G 1 2 ? 76.557 17.736 3.218 1.00 26.05 2 GLY G O 1
ATOM 1385 N N . GLU G 1 3 ? 77.774 16.629 1.681 1.00 26.17 3 GLU G N 1
ATOM 1386 C CA . GLU G 1 3 ? 78.399 15.768 2.673 1.00 25.31 3 GLU G CA 1
ATOM 1387 C C . GLU G 1 3 ? 79.266 16.586 3.614 1.00 19.83 3 GLU G C 1
ATOM 1388 O O . GLU G 1 3 ? 79.384 16.255 4.787 1.00 21.76 3 GLU G O 1
ATOM 1394 N N . ILE G 1 4 ? 79.875 17.657 3.112 1.00 17.49 4 ILE G N 1
ATOM 1395 C CA . ILE G 1 4 ? 80.728 18.468 3.971 1.00 20.84 4 ILE G CA 1
ATOM 1396 C C . ILE G 1 4 ? 79.873 19.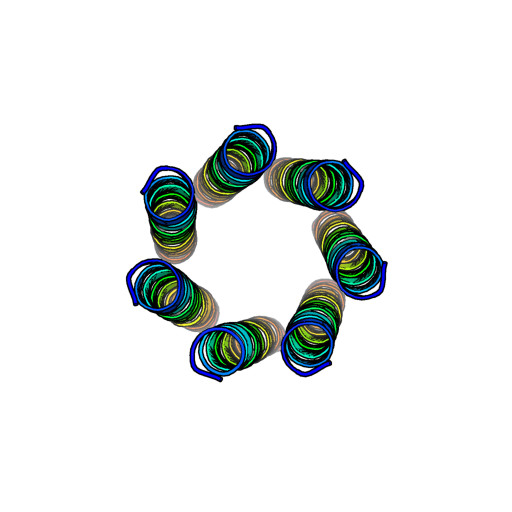251 4.962 1.00 21.85 4 ILE G C 1
ATOM 1397 O O . ILE G 1 4 ? 80.169 19.287 6.149 1.00 18.62 4 ILE G O 1
ATOM 1402 N N . ALA G 1 5 ? 78.804 19.868 4.477 1.00 18.71 5 ALA G N 1
ATOM 1403 C CA . ALA G 1 5 ? 77.922 20.610 5.360 1.00 16.77 5 ALA G CA 1
ATOM 1404 C C . ALA G 1 5 ? 77.307 19.685 6.411 1.00 23.23 5 ALA G C 1
ATOM 1405 O O . ALA G 1 5 ? 77.193 20.056 7.578 1.00 17.83 5 ALA G O 1
ATOM 1407 N N . GLN G 1 6 ? 76.899 18.489 5.997 1.00 18.04 6 GLN G N 1
ATOM 1408 C CA . GLN G 1 6 ? 76.314 17.536 6.944 1.00 21.10 6 GLN G CA 1
ATOM 1409 C C . GLN G 1 6 ? 77.324 17.152 8.027 1.00 18.32 6 GLN G C 1
ATOM 1410 O O . GLN G 1 6 ? 76.958 16.987 9.186 1.00 19.85 6 GLN G O 1
ATOM 1416 N N . ALA G 1 7 ? 78.592 17.018 7.650 1.00 17.34 7 ALA G N 1
ATOM 1417 C CA . ALA G 1 7 ? 79.622 16.649 8.610 1.00 22.40 7 ALA G CA 1
ATOM 1418 C C . ALA G 1 7 ? 79.834 17.781 9.603 1.00 23.83 7 ALA G C 1
ATOM 1419 O O . ALA G 1 7 ? 80.012 17.550 10.798 1.00 22.31 7 ALA G O 1
ATOM 1421 N N . LEU G 1 8 ? 79.808 19.014 9.105 1.00 18.30 8 LEU G N 1
ATOM 1422 C CA . LEU G 1 8 ? 79.919 20.179 9.973 1.00 19.57 8 LEU G CA 1
ATOM 1423 C C . LEU G 1 8 ? 78.737 20.211 10.962 1.00 19.75 8 LEU G C 1
ATOM 1424 O O . LEU G 1 8 ? 78.905 20.530 12.135 1.00 19.56 8 LEU G O 1
ATOM 1429 N N . LYS G 1 9 ? 77.551 19.850 10.490 1.00 19.04 9 LYS G N 1
ATOM 1430 C CA . LYS G 1 9 ? 76.384 19.748 11.373 1.00 23.64 9 LYS G CA 1
ATOM 1431 C C . LYS G 1 9 ? 76.577 18.684 12.456 1.00 22.85 9 LYS G C 1
ATOM 1432 O O . LYS G 1 9 ? 76.135 18.856 13.585 1.00 25.15 9 LYS G O 1
ATOM 1438 N N . GLU G 1 10 ? 77.237 17.582 12.115 1.00 21.47 10 GLU G N 1
ATOM 1439 C CA . GLU G 1 10 ? 77.573 16.564 13.117 1.00 19.65 10 GLU G CA 1
ATOM 1440 C C . GLU G 1 10 ? 78.491 17.120 14.196 1.00 15.39 10 GLU G C 1
ATOM 1441 O O . GLU G 1 10 ? 78.357 16.791 15.373 1.00 20.91 10 GLU G O 1
ATOM 1447 N N . ILE G 1 11 ? 79.438 17.951 13.786 1.00 20.65 11 ILE G N 1
ATOM 1448 C CA . ILE G 1 11 ? 80.343 18.605 14.719 1.00 21.44 11 ILE G CA 1
ATOM 1449 C C . ILE G 1 11 ? 79.557 19.518 15.675 1.00 21.40 11 ILE G C 1
ATOM 1450 O O . ILE G 1 11 ? 79.784 19.512 16.889 1.00 19.21 11 ILE G O 1
ATOM 1455 N N . ALA G 1 12 ? 78.622 20.285 15.124 1.00 13.24 12 ALA G N 1
ATOM 1456 C CA . ALA G 1 12 ? 77.791 21.182 15.912 1.00 16.91 12 ALA G CA 1
ATOM 1457 C C . ALA G 1 12 ? 77.002 20.398 16.957 1.00 21.17 12 ALA G C 1
ATOM 1458 O O . ALA G 1 12 ? 76.916 20.803 18.119 1.00 19.23 12 ALA G O 1
ATOM 1460 N N . LYS G 1 13 ? 76.445 19.268 16.539 1.00 19.33 13 LYS G N 1
ATOM 1461 C CA . LYS G 1 13 ? 75.694 18.399 17.439 1.00 22.07 13 LYS G CA 1
ATOM 1462 C C . LYS G 1 13 ? 76.570 17.779 18.533 1.00 26.45 13 LYS G C 1
ATOM 1463 O O . LYS G 1 13 ? 76.123 17.633 19.668 1.00 26.45 13 LYS G O 1
ATOM 1469 N N . ALA G 1 14 ? 77.805 17.409 18.190 1.00 15.26 14 ALA G N 1
ATOM 1470 C CA . ALA G 1 14 ? 78.725 16.853 19.168 1.00 21.92 14 ALA G CA 1
ATOM 1471 C C . ALA G 1 14 ? 79.073 17.925 20.197 1.00 24.94 14 ALA G C 1
ATOM 1472 O O . ALA G 1 14 ? 79.157 17.651 21.391 1.00 21.26 14 ALA G O 1
ATOM 1474 N N . LEU G 1 15 ? 79.268 19.150 19.727 1.00 18.24 15 LEU G N 1
ATOM 1475 C CA . LEU G 1 15 ? 79.535 20.272 20.620 1.00 13.30 15 LEU G CA 1
ATOM 1476 C C . LEU G 1 15 ? 78.357 20.535 21.559 1.00 16.72 15 LEU G C 1
ATOM 1477 O O . LEU G 1 15 ? 78.555 20.871 22.726 1.00 17.35 15 LEU G O 1
ATOM 1482 N N . LYS G 1 16 ? 77.132 20.385 21.056 1.00 20.28 16 LYS G N 1
ATOM 1483 C CA . LYS G 1 16 ? 75.956 20.515 21.916 1.00 22.51 16 LYS G CA 1
ATOM 1484 C C . LYS G 1 16 ? 76.008 19.488 23.039 1.00 24.17 16 LYS G C 1
ATOM 1485 O O . LYS G 1 16 ? 75.653 19.791 24.181 1.00 21.09 16 LYS G O 1
ATOM 1491 N N . GLU G 1 17 ? 76.453 18.275 22.711 1.00 23.29 17 GLU G N 1
ATOM 1492 C CA . GLU G 1 17 ? 76.575 17.213 23.704 1.00 23.82 17 GLU G CA 1
ATOM 1493 C C . GLU G 1 17 ? 77.602 17.584 24.761 1.00 23.71 17 GLU G C 1
ATOM 1494 O O . GLU G 1 17 ? 77.444 17.244 25.932 1.00 17.12 17 GLU G O 1
ATOM 1500 N N . ILE G 1 18 ? 78.656 18.274 24.340 1.00 15.47 18 ILE G N 1
ATOM 1501 C CA . ILE G 1 18 ? 79.639 18.783 25.288 1.00 18.90 18 ILE G CA 1
ATOM 1502 C C . ILE G 1 18 ? 78.982 19.801 26.229 1.00 18.60 18 ILE G C 1
ATOM 1503 O O . ILE G 1 18 ? 79.195 19.757 27.434 1.00 20.70 18 ILE G O 1
ATOM 1508 N N . ALA G 1 19 ? 78.158 20.697 25.685 1.00 15.67 19 ALA G N 1
ATOM 1509 C CA . ALA G 1 19 ? 77.447 21.672 26.517 1.00 15.55 19 ALA G CA 1
ATOM 1510 C C . ALA G 1 19 ? 76.586 20.978 27.579 1.00 18.22 19 ALA G C 1
ATOM 1511 O O . ALA G 1 19 ? 76.594 21.370 28.744 1.00 21.81 19 ALA G O 1
ATOM 1513 N N . TRP G 1 20 ? 75.838 19.957 27.167 1.00 18.08 20 TRP G N 1
ATOM 1514 C CA . TRP G 1 20 ? 75.012 19.168 28.088 1.00 19.76 20 TRP G CA 1
ATOM 1515 C C . TRP G 1 20 ? 75.834 18.497 29.180 1.00 20.70 20 TRP G C 1
ATOM 1516 O O . TRP G 1 20 ? 75.417 18.445 30.339 1.00 21.70 20 TRP G O 1
ATOM 1527 N N . ALA G 1 21 ? 76.990 17.949 28.815 1.00 19.34 21 ALA G N 1
ATOM 1528 C CA . ALA G 1 21 ? 77.828 17.279 29.805 1.00 19.55 21 ALA G CA 1
ATOM 1529 C C . ALA G 1 21 ? 78.360 18.299 30.821 1.00 21.12 21 ALA G C 1
ATOM 1530 O O . ALA G 1 21 ? 78.509 17.998 32.002 1.00 18.34 21 ALA G O 1
ATOM 1532 N N . LEU G 1 22 ? 78.645 19.510 30.349 1.00 18.71 22 LEU G N 1
ATOM 1533 C CA . LEU G 1 22 ? 79.109 20.588 31.221 1.00 19.87 22 LEU G CA 1
ATOM 1534 C C . LEU G 1 22 ? 77.994 21.026 32.175 1.00 22.63 22 LEU G C 1
ATOM 1535 O O . LEU G 1 22 ? 78.247 21.344 33.340 1.00 19.50 22 LEU G O 1
ATOM 1540 N N . LYS G 1 23 ? 76.759 21.030 31.684 1.00 18.82 23 LYS G N 1
ATOM 1541 C CA . LYS G 1 23 ? 75.607 21.294 32.538 1.00 22.83 23 LYS G CA 1
ATOM 1542 C C . LYS G 1 23 ? 75.505 20.245 33.640 1.00 22.26 23 LYS G C 1
ATOM 1543 O O . LYS G 1 23 ? 75.124 20.548 34.769 1.00 27.79 23 LYS G O 1
ATOM 1549 N N . GLU G 1 24 ? 75.801 19.006 33.303 1.00 23.22 24 GLU G N 1
ATOM 1550 C CA . GLU G 1 24 ? 75.833 17.912 34.248 1.00 26.75 24 GLU G CA 1
ATOM 1551 C C . GLU G 1 24 ? 76.865 18.157 35.324 1.00 22.21 24 GLU G C 1
ATOM 1552 O O . GLU G 1 24 ? 76.599 17.964 36.454 1.00 24.84 24 GLU G O 1
ATOM 1558 N N . ILE G 1 25 ? 78.033 18.599 34.926 1.00 23.98 25 ILE G N 1
ATOM 1559 C CA . ILE G 1 25 ? 79.073 18.960 35.884 1.00 23.40 25 ILE G CA 1
ATOM 1560 C C . ILE G 1 25 ? 78.577 20.052 36.840 1.00 24.80 25 ILE G C 1
ATOM 1561 O O . ILE G 1 25 ? 78.736 19.931 38.053 1.00 25.29 25 ILE G O 1
ATOM 1566 N N . ALA G 1 26 ? 77.954 21.098 36.297 1.00 20.55 26 ALA G N 1
ATOM 1567 C CA . ALA G 1 26 ? 77.388 22.172 37.119 1.00 26.09 26 ALA G CA 1
ATOM 1568 C C . ALA G 1 26 ? 76.398 21.640 38.155 1.00 23.52 26 ALA G C 1
ATOM 1569 O O . ALA G 1 26 ? 76.434 22.031 39.320 1.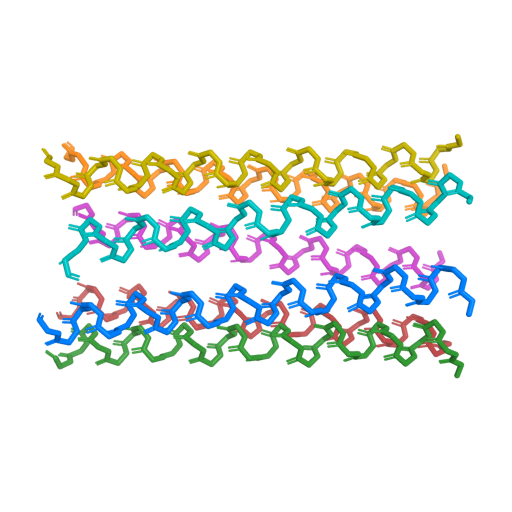00 24.39 26 ALA G O 1
ATOM 1571 N N . GLN G 1 27 ? 75.505 20.765 37.709 1.00 24.38 27 GLN G N 1
ATOM 1572 C CA . GLN G 1 27 ? 74.511 20.165 38.582 1.00 28.08 27 GLN G CA 1
ATOM 1573 C C . GLN G 1 27 ? 75.188 19.413 39.714 1.00 28.06 27 GLN G C 1
ATOM 1574 O O . GLN G 1 27 ? 74.781 19.520 40.862 1.00 28.30 27 GLN G O 1
ATOM 1580 N N . ALA G 1 28 ? 76.244 18.679 39.381 1.00 25.57 28 ALA G N 1
ATOM 1581 C CA . ALA G 1 28 ? 76.978 17.879 40.352 1.00 25.95 28 ALA G CA 1
ATOM 1582 C C . ALA G 1 28 ? 77.621 18.768 41.415 1.00 30.93 28 ALA G C 1
ATOM 1583 O O . ALA G 1 28 ? 77.674 18.402 42.588 1.00 32.58 28 ALA G O 1
ATOM 1585 N N . LEU G 1 29 ? 78.091 19.946 41.001 1.00 29.00 29 LEU G N 1
ATOM 1586 C CA . LEU G 1 29 ? 78.749 20.885 41.912 1.00 27.45 29 LEU G CA 1
ATOM 1587 C C . LEU G 1 29 ? 77.738 21.568 42.836 1.00 36.72 29 LEU G C 1
ATOM 1588 O O . LEU G 1 29 ? 78.059 21.905 43.976 1.00 47.10 29 LEU G O 1
ATOM 1593 N N . LYS G 1 30 ? 76.521 21.771 42.336 1.00 40.25 30 LYS G N 1
ATOM 1594 C CA . LYS G 1 30 ? 75.453 22.376 43.125 1.00 46.32 30 LYS G CA 1
ATOM 1595 C C . LYS G 1 30 ? 75.221 21.599 44.409 1.00 51.35 30 LYS G C 1
ATOM 1596 O O . LYS G 1 30 ? 75.081 22.187 45.479 1.00 50.95 30 LYS G O 1
ATOM 1602 N N . GLY G 1 31 ? 75.189 20.275 44.294 1.00 55.59 31 GLY G N 1
ATOM 1603 C CA . GLY G 1 31 ? 74.979 19.422 45.447 1.00 64.83 31 GLY G CA 1
ATOM 1604 C C . GLY G 1 31 ? 75.511 18.021 45.245 1.00 70.88 31 GLY G C 1
ATOM 1605 O O . GLY G 1 31 ? 75.057 17.085 45.899 1.00 80.43 31 GLY G O 1
#

B-factor: mean 29.69, std 14.07, range [9.57, 80.43]

Radius of gyration: 16.46 Å; Cα contacts (8 Å, |Δi|>4): 409; chains: 7; bounding box: 25×26×45 Å

Foldseek 3Di:
DVVVVVVVVVVVVVVVVVVVVVVVVVVVVD/DVVVVVVVVVVVVVVVVVVVVVVVVVVVVD/DVVVVVVVVVVVVVVVVVVVVVVVVVVVVD/DVVVVVVVVVVVVVVVVVVVVVVVVVVVVD/DVVVVVVVVVVVVVVVVVVVVVVVVVVVD/DVVVVVVVVVVVVVVVVVVVVVVVVVVVD/DVVVVVVVVVVVVVVVVVVVVVVVVVVVVD

Secondary structure (DSSP, 8-state):
-HHHHHHHHHHHHHHHHHHHHHHHHHHHH-/-HHHHHHHHHHHHHHHHHHHHHHHHHHHT-/-HHHHHHHHHHHHHHHHHHHHHHHHHHHH-/-HHHHHHHHHHHHHHHHHHHHHHHHHHHH-/-HHHHHHHHHHHHHHHHHHHHHHHHHHH-/-HHHHHHHHHHHHHHHHHHHHHHHHHHH-/-HHHHHHHHHHHHHHHHHHHHHHHHHHHH-